Protein AF-A0A382AAU7-F1 (afdb_monomer)

pLDDT: mean 78.69, std 18.22, range [36.53, 96.31]

Solvent-accessible surface area (backbone atoms only — not comparable to full-atom values): 14700 Å² total; per-residue (Å²): 133,88,85,88,87,90,82,90,83,90,81,87,83,82,83,81,80,85,79,88,77,84,76,84,75,81,83,69,84,81,78,74,58,65,93,73,62,47,60,53,87,59,44,44,58,51,46,54,73,59,41,35,82,46,20,10,93,91,33,44,55,94,80,37,48,63,56,78,41,58,79,71,61,58,59,82,85,43,39,71,60,51,51,50,51,37,50,34,49,73,72,56,60,48,57,50,91,94,46,71,68,74,52,71,68,55,48,50,46,53,38,54,46,51,48,56,62,57,62,55,75,38,94,84,40,87,91,43,83,82,76,88,70,78,83,62,87,49,73,73,34,51,68,55,42,27,51,49,48,29,73,74,57,68,48,96,63,63,66,41,72,82,45,76,83,70,44,70,43,100,90,36,54,79,44,36,93,55,41,74,88,49,73,70,48,52,55,47,51,54,54,36,50,54,54,48,49,63,68,57,58,77,83,83,68,76,64,86,74,62,87,77,67,80,73,68,74,74,80,73,68,93,73,80,136

InterPro domains:
  IPR011429 Cytochrome C, Planctomycete-type [PF07635] (51-97)
  IPR013036 Domain of unknown function DUF1587 [PF07626] (138-201)

Organism: NCBI:txid408172

Mean predicted aligned error: 16.96 Å

Radius of gyration: 41.51 Å; Cα contacts (8 Å, |Δi|>4): 158; chains: 1; bounding box: 76×65×155 Å

Secondary structure (DSSP, 8-state):
---------------------------------GGG--IIIIIHHHHHHHTTTTEETTEEGGG--GGGGTTS--TTTSHHHHHHHHHHHHTT-SS-TTSPPPPHHHHHHHHHHHHHHHTT--TT-TTSPP---PPPP-PPPHHHHHHHHHHHH---S-GGGGSPPPP-BTTBS--TTT----HHHHHHHHHHHHHHHHHH----PPPSSPSS---------S---

Foldseek 3Di:
DDDDDDDDDDDDDDDDDDDDDDDPDDPDPDLDPLVPDDQQPQPVVVCVVFPCVAQDPVHNPVVHHPCVCPSPRDCPVCVVVLVVVLVCLVVVVPPPPPGDDDDPSSSVSSNSNSVVVSVCPDPPRPVDPDDPDDQADADDAQVRVQVVLCVPQVDPDRLSPPAPHADDDPNDRGHRVRGDDDPVNVVSVVVSVVVSCVVSDDPPDADPPHPDPPPPPPPDPPDDD

Sequence (225 aa):
MFSKLHKITFLALVGVFGQALGAAEETKPTVVPTSQAEFNPDIFPIIKDICFGCHGNKRAKAELNLELFSANPDFFKDGRTWEHVSEMLRHREMPPENKKQPTEDQRIMLIEFIEKELAKFDCSNPAVPVNPGRVTLRRLNRSEYNNTIRDLFGVDYQPAADFPNDEVGYGFNNIGDVLSMSPILMEKYLRAAEEITAQAIRTDIPAYPPEDVIRTKKWGTRSDD

Structure (mmCIF, N/CA/C/O backbone):
data_AF-A0A382AAU7-F1
#
_entry.id   AF-A0A382AAU7-F1
#
loop_
_atom_site.group_PDB
_atom_site.id
_atom_site.type_symbol
_atom_site.label_atom_id
_atom_site.label_alt_id
_atom_site.label_comp_id
_atom_site.label_asym_id
_atom_site.label_entity_id
_atom_site.label_seq_id
_atom_site.pdbx_PDB_ins_code
_atom_site.Cartn_x
_atom_site.Cartn_y
_atom_site.Cartn_z
_atom_site.occupancy
_atom_site.B_iso_or_equiv
_atom_site.auth_seq_id
_atom_site.auth_comp_id
_atom_site.auth_asym_id
_atom_site.auth_atom_id
_atom_site.pdbx_PDB_model_num
ATOM 1 N N . MET A 1 1 ? 2.552 -48.124 107.689 1.00 38.25 1 MET A N 1
ATOM 2 C CA . MET A 1 1 ? 3.951 -48.201 107.215 1.00 38.25 1 MET A CA 1
ATOM 3 C C . MET A 1 1 ? 4.029 -47.410 105.909 1.00 38.25 1 MET A C 1
ATOM 5 O O . MET A 1 1 ? 3.285 -47.763 105.014 1.00 38.25 1 MET A O 1
ATOM 9 N N . PHE A 1 2 ? 4.844 -46.341 105.870 1.00 38.06 2 PHE A N 1
ATOM 10 C CA . PHE A 1 2 ? 5.262 -45.494 104.719 1.00 38.06 2 PHE A CA 1
ATOM 11 C C . PHE A 1 2 ? 4.159 -44.817 103.857 1.00 38.06 2 PHE A C 1
ATOM 13 O O . PHE A 1 2 ? 3.347 -45.495 103.257 1.00 38.06 2 PHE A O 1
ATOM 20 N N . SER A 1 3 ? 3.950 -43.489 103.853 1.00 38.38 3 SER A N 1
ATOM 21 C CA . SER A 1 3 ? 4.793 -42.320 103.486 1.00 38.38 3 SER A CA 1
ATOM 22 C C . SER A 1 3 ? 4.663 -41.883 102.009 1.00 38.38 3 SER A C 1
ATOM 24 O O . SER A 1 3 ? 4.876 -42.694 101.118 1.00 38.38 3 SER A O 1
ATOM 26 N N . LYS A 1 4 ? 4.450 -40.559 101.828 1.00 42.25 4 LYS A N 1
ATOM 27 C CA . LYS A 1 4 ? 4.665 -39.679 100.643 1.00 42.25 4 LYS A CA 1
ATOM 28 C C . LYS A 1 4 ? 3.627 -39.744 99.505 1.00 42.25 4 LYS A C 1
ATOM 30 O O . LYS A 1 4 ? 3.281 -40.819 99.058 1.00 42.25 4 LYS A O 1
ATOM 35 N N . LEU A 1 5 ? 2.969 -38.657 99.068 1.00 45.94 5 LEU A N 1
ATOM 36 C CA . LEU A 1 5 ? 3.321 -37.282 98.617 1.00 45.94 5 LEU A CA 1
ATOM 37 C C . LEU A 1 5 ? 3.247 -37.165 97.069 1.00 45.94 5 LEU A C 1
ATOM 39 O O . LEU A 1 5 ? 4.052 -37.775 96.378 1.00 45.94 5 LEU A O 1
ATOM 43 N N . HIS A 1 6 ? 2.418 -36.211 96.610 1.00 42.88 6 HIS A N 1
ATOM 44 C CA . HIS A 1 6 ? 2.716 -35.143 95.626 1.00 42.88 6 HIS A CA 1
ATOM 45 C C . HIS A 1 6 ? 2.232 -35.176 94.148 1.00 42.88 6 HIS A C 1
ATOM 47 O O . HIS A 1 6 ? 2.452 -36.131 93.415 1.00 42.88 6 HIS A O 1
ATOM 53 N N . LYS A 1 7 ? 1.773 -33.964 93.744 1.00 45.06 7 LYS A N 1
ATOM 54 C CA . LYS A 1 7 ? 1.546 -33.323 92.413 1.00 45.06 7 LYS A CA 1
ATOM 55 C C . LYS A 1 7 ? 0.185 -33.596 91.750 1.00 45.06 7 LYS A C 1
ATOM 57 O O . LYS A 1 7 ? -0.095 -34.715 91.364 1.00 45.06 7 LYS A O 1
ATOM 62 N N . ILE A 1 8 ? -0.776 -32.660 91.749 1.00 47.56 8 ILE A N 1
ATOM 63 C CA . ILE A 1 8 ? -0.887 -31.357 91.036 1.00 47.56 8 ILE A CA 1
ATOM 64 C C . ILE A 1 8 ? -0.793 -31.508 89.513 1.00 47.56 8 ILE A C 1
ATOM 66 O O . ILE A 1 8 ? 0.299 -31.662 88.971 1.00 47.56 8 ILE A O 1
ATOM 70 N N . THR A 1 9 ? -1.924 -31.325 88.826 1.00 39.69 9 THR A N 1
ATOM 71 C CA . THR A 1 9 ? -1.977 -30.642 87.521 1.00 39.69 9 THR A CA 1
ATOM 72 C C . THR A 1 9 ? -3.393 -30.112 87.274 1.00 39.69 9 THR A C 1
ATOM 74 O O . THR A 1 9 ? -4.356 -30.863 87.175 1.00 39.69 9 THR A O 1
ATOM 77 N N . PHE A 1 10 ? -3.500 -28.784 87.250 1.00 41.78 10 PHE A N 1
ATOM 78 C CA . PHE A 1 10 ? -4.660 -27.999 86.833 1.00 41.78 10 PHE A CA 1
ATOM 79 C C . PHE A 1 10 ? -4.733 -28.029 85.298 1.00 41.78 10 PHE A C 1
ATOM 81 O O . PHE A 1 10 ? -3.725 -27.746 84.653 1.00 41.78 10 PHE A O 1
ATOM 88 N N . LEU A 1 11 ? -5.901 -28.293 84.709 1.00 40.00 11 LEU A N 1
ATOM 89 C CA . LEU A 1 11 ? -6.165 -27.950 83.309 1.00 40.00 11 LEU A CA 1
ATOM 90 C C . LEU A 1 11 ? -7.525 -27.249 83.228 1.00 40.00 11 LEU A C 1
ATOM 92 O O . LEU A 1 11 ? -8.577 -27.876 83.332 1.00 40.00 11 LEU A O 1
ATOM 96 N N . ALA A 1 12 ? -7.482 -25.921 83.125 1.00 40.09 12 ALA A N 1
ATOM 97 C CA . ALA A 1 12 ? -8.645 -25.070 82.933 1.00 40.09 12 ALA A CA 1
ATOM 98 C C . ALA A 1 12 ? -9.097 -25.145 81.467 1.00 40.09 12 ALA A C 1
ATOM 100 O O . ALA A 1 12 ? -8.326 -24.849 80.556 1.00 40.09 12 ALA A O 1
ATOM 101 N N . LEU A 1 13 ? -10.349 -25.548 81.253 1.00 38.78 13 LEU A N 1
ATOM 102 C CA . LEU A 1 13 ? -10.993 -25.639 79.947 1.00 38.78 13 LEU A CA 1
ATOM 103 C C . LEU A 1 13 ? -11.720 -24.310 79.684 1.00 38.78 13 LEU A C 1
ATOM 105 O O . LEU A 1 13 ? -12.790 -24.059 80.235 1.00 38.78 13 LEU A O 1
ATOM 109 N N . VAL A 1 14 ? -11.104 -23.424 78.898 1.00 46.72 14 VAL A N 1
ATOM 110 C CA . VAL A 1 14 ? -11.720 -22.166 78.445 1.00 46.72 14 VAL A CA 1
ATOM 111 C C . VAL A 1 14 ? -12.576 -22.468 77.218 1.00 46.72 14 VAL A C 1
ATOM 113 O O . VAL A 1 14 ? -12.058 -22.779 76.148 1.00 46.72 14 VAL A O 1
ATOM 116 N N . GLY A 1 15 ? -13.897 -22.395 77.384 1.00 36.53 15 GLY A N 1
ATOM 117 C CA . GLY A 1 15 ? -14.860 -22.448 76.287 1.00 36.53 15 GLY A CA 1
ATOM 118 C C . GLY A 1 15 ? -14.860 -21.136 75.504 1.00 36.53 15 GLY A C 1
ATOM 119 O O . GLY A 1 15 ? -15.215 -20.089 76.043 1.00 36.53 15 GLY A O 1
ATOM 120 N N . VAL A 1 16 ? -14.468 -21.195 74.231 1.00 45.62 16 VAL A N 1
ATOM 121 C CA . VAL A 1 16 ? -14.577 -20.077 73.286 1.00 45.62 16 VAL A CA 1
ATOM 122 C C . VAL A 1 16 ? -15.983 -20.091 72.689 1.00 45.62 16 VAL A C 1
ATOM 124 O O . VAL A 1 16 ? -16.365 -21.010 71.968 1.00 45.62 16 VAL A O 1
ATOM 127 N N . PHE A 1 17 ? -16.760 -19.070 73.040 1.00 47.16 17 PHE A N 1
ATOM 128 C CA . PHE A 1 17 ? -18.094 -18.796 72.518 1.00 47.16 17 PHE A CA 1
ATOM 129 C C . PHE A 1 17 ? -17.963 -18.275 71.078 1.00 47.16 17 PHE A C 1
ATOM 131 O O . PHE A 1 17 ? -17.357 -17.230 70.844 1.00 47.16 17 PHE A O 1
ATOM 138 N N . GLY A 1 18 ? -18.500 -19.020 70.111 1.00 42.72 18 GLY A N 1
ATOM 139 C CA . GLY A 1 18 ? -18.535 -18.612 68.711 1.00 42.72 18 GLY A CA 1
ATOM 140 C C . GLY A 1 18 ? -19.481 -17.431 68.496 1.00 42.72 18 GLY A C 1
ATOM 141 O O . GLY A 1 18 ? -20.655 -17.499 68.854 1.00 42.72 18 GLY A O 1
ATOM 142 N N . GLN A 1 19 ? -18.978 -16.365 67.873 1.00 45.75 19 GLN A N 1
ATOM 143 C CA . GLN A 1 19 ? -19.801 -15.354 67.219 1.00 45.75 19 GLN A CA 1
ATOM 144 C C . GLN A 1 19 ? -19.666 -15.531 65.709 1.00 45.75 19 GLN A C 1
ATOM 146 O O . GLN A 1 19 ? -18.610 -15.296 65.127 1.00 45.75 19 GLN A O 1
ATOM 151 N N . ALA A 1 20 ? -20.755 -15.972 65.088 1.00 47.97 20 ALA A N 1
ATOM 152 C CA . ALA A 1 20 ? -20.952 -15.867 63.657 1.00 47.97 20 ALA A CA 1
ATOM 153 C C . ALA A 1 20 ? -21.358 -14.420 63.337 1.00 47.97 20 ALA A C 1
ATOM 155 O O . ALA A 1 20 ? -22.496 -14.028 63.587 1.00 47.97 20 ALA A O 1
ATOM 156 N N . LEU A 1 21 ? -20.434 -13.636 62.783 1.00 46.53 21 LEU A N 1
ATOM 157 C CA . LEU A 1 21 ? -20.770 -12.467 61.973 1.00 46.53 21 LEU A CA 1
ATOM 158 C C . LEU A 1 21 ? -20.462 -12.823 60.520 1.00 46.53 21 LEU A C 1
ATOM 160 O O . LEU A 1 21 ? -19.318 -12.776 60.077 1.00 46.53 21 LEU A O 1
ATOM 164 N N . GLY A 1 22 ? -21.501 -13.220 59.789 1.00 41.53 22 GLY A N 1
ATOM 165 C CA . GLY A 1 22 ? -21.470 -13.225 58.335 1.00 41.53 22 GLY A CA 1
ATOM 166 C C . GLY A 1 22 ? -21.551 -11.786 57.842 1.00 41.53 22 GLY A C 1
ATOM 167 O O . GLY A 1 22 ? -22.637 -11.215 57.796 1.00 41.53 22 GLY A O 1
ATOM 168 N N . ALA A 1 23 ? -20.409 -11.204 57.488 1.00 39.69 23 ALA A N 1
ATOM 169 C CA . ALA A 1 23 ? -20.369 -10.084 56.564 1.00 39.69 23 ALA A CA 1
ATOM 170 C C . ALA A 1 23 ? -20.418 -10.676 55.150 1.00 39.69 23 ALA A C 1
ATOM 172 O O . ALA A 1 23 ? -19.447 -11.263 54.674 1.00 39.69 23 ALA A O 1
ATOM 173 N N . ALA A 1 24 ? -21.581 -10.591 54.507 1.00 43.53 24 ALA A N 1
ATOM 174 C CA . ALA A 1 24 ? -21.667 -10.734 53.064 1.00 43.53 24 ALA A CA 1
ATOM 175 C C . ALA A 1 24 ? -21.019 -9.484 52.459 1.00 43.53 24 ALA A C 1
ATOM 177 O O . ALA A 1 24 ? -21.625 -8.416 52.427 1.00 43.53 24 ALA A O 1
ATOM 178 N N . GLU A 1 25 ? -19.755 -9.603 52.066 1.00 40.75 25 GLU A N 1
ATOM 179 C CA . GLU A 1 25 ? -19.061 -8.561 51.325 1.00 40.75 25 GLU A CA 1
ATOM 180 C C . GLU A 1 25 ? -19.499 -8.654 49.861 1.00 40.75 25 GLU A C 1
ATOM 182 O O . GLU A 1 25 ? -19.197 -9.621 49.159 1.00 40.75 25 GLU A O 1
ATOM 187 N N . GLU A 1 26 ? -20.292 -7.675 49.421 1.00 41.94 26 GLU A N 1
ATOM 188 C CA . GLU A 1 26 ? -20.605 -7.469 48.010 1.00 41.94 26 GLU A CA 1
ATOM 189 C C . GLU A 1 26 ? -19.295 -7.252 47.243 1.00 41.94 26 GLU A C 1
ATOM 191 O O . GLU A 1 26 ? -18.641 -6.215 47.359 1.00 41.94 26 GLU A O 1
ATOM 196 N N . THR A 1 27 ? -18.900 -8.234 46.433 1.00 40.00 27 THR A N 1
ATOM 197 C CA . THR A 1 27 ? -17.769 -8.104 45.514 1.00 40.00 27 THR A CA 1
ATOM 198 C C . THR A 1 27 ? -18.120 -7.107 44.413 1.00 40.00 27 THR A C 1
ATOM 200 O O . THR A 1 27 ? -18.713 -7.461 43.392 1.00 40.00 27 THR A O 1
ATOM 203 N N . LYS A 1 28 ? -17.754 -5.842 44.624 1.00 37.97 28 LYS A N 1
ATOM 204 C CA . LYS A 1 28 ? -17.714 -4.817 43.580 1.00 37.97 28 LYS A CA 1
ATOM 205 C C . LYS A 1 28 ? -16.663 -5.230 42.533 1.00 37.97 28 LYS A C 1
ATOM 207 O O . LYS A 1 28 ? -15.567 -5.624 42.933 1.00 37.97 28 LYS A O 1
ATOM 212 N N . PRO A 1 29 ? -16.956 -5.173 41.221 1.00 42.81 29 PRO A N 1
ATOM 213 C CA . PRO A 1 29 ? -15.992 -5.579 40.207 1.00 42.81 29 PRO A CA 1
ATOM 214 C C . PRO A 1 29 ? -14.768 -4.664 40.263 1.00 42.81 29 PRO A C 1
ATOM 216 O O . PRO A 1 29 ? -14.881 -3.442 40.165 1.00 42.81 29 PRO A O 1
ATOM 219 N N . THR A 1 30 ? -13.601 -5.269 40.464 1.00 46.91 30 THR A N 1
ATOM 220 C CA . THR A 1 30 ? -12.306 -4.593 40.478 1.00 46.91 30 THR A CA 1
ATOM 221 C C . THR A 1 30 ? -12.028 -4.060 39.077 1.00 46.91 30 THR A C 1
ATOM 223 O O . THR A 1 30 ? -11.759 -4.828 38.157 1.00 46.91 30 THR A O 1
ATOM 226 N N . VAL A 1 31 ? -12.127 -2.744 38.896 1.00 56.03 31 VAL A N 1
ATOM 227 C CA . VAL A 1 31 ? -11.732 -2.087 37.646 1.00 56.03 31 VAL A CA 1
ATOM 228 C C . VAL A 1 31 ? -10.208 -2.133 37.581 1.00 56.03 31 VAL A C 1
ATOM 230 O O . VAL A 1 31 ? -9.531 -1.441 38.342 1.00 56.03 31 VAL A O 1
ATOM 233 N N . VAL A 1 32 ? -9.661 -2.994 36.721 1.00 59.22 32 VAL A N 1
ATOM 234 C CA . VAL A 1 32 ? -8.226 -3.004 36.422 1.00 59.22 32 VAL A CA 1
ATOM 235 C C . VAL A 1 32 ? -7.887 -1.651 35.788 1.00 59.22 32 VAL A C 1
ATOM 237 O O . VAL A 1 32 ? -8.557 -1.252 34.833 1.00 59.22 32 VAL A O 1
ATOM 240 N N . PRO A 1 33 ? -6.895 -0.904 36.304 1.00 60.81 33 PRO A N 1
ATOM 241 C CA . PRO A 1 33 ? -6.489 0.348 35.684 1.00 60.81 33 PRO A CA 1
ATOM 242 C C . PRO A 1 33 ? -5.990 0.081 34.259 1.00 60.81 33 PRO A C 1
ATOM 244 O O . PRO A 1 33 ? -5.138 -0.783 34.048 1.00 60.81 33 PRO A O 1
ATOM 247 N N . THR A 1 34 ? -6.478 0.855 33.286 1.00 59.44 34 THR A N 1
ATOM 248 C CA . THR A 1 34 ? -6.236 0.652 31.846 1.00 59.44 34 THR A CA 1
ATOM 249 C C . THR A 1 34 ? -4.751 0.561 31.467 1.00 59.44 34 THR A C 1
ATOM 251 O O . THR A 1 34 ? -4.374 -0.078 30.485 1.00 59.44 34 THR A O 1
ATOM 254 N N . SER A 1 35 ? -3.858 1.149 32.270 1.00 60.00 35 SER A N 1
ATOM 255 C CA . SER A 1 35 ? -2.410 1.079 32.054 1.00 60.00 35 SER A CA 1
ATOM 256 C C . SER A 1 35 ? -1.835 -0.341 32.153 1.00 60.00 35 SER A C 1
ATOM 258 O O . SER A 1 35 ? -0.788 -0.586 31.550 1.00 60.00 35 SER A O 1
ATOM 260 N N . GLN A 1 36 ? -2.516 -1.264 32.841 1.00 66.12 36 GLN A N 1
ATOM 261 C CA . GLN A 1 36 ? -2.114 -2.663 33.043 1.00 66.12 36 GLN A CA 1
ATOM 262 C C . GLN A 1 36 ? -3.027 -3.672 32.334 1.00 66.12 36 GLN A C 1
ATOM 264 O O . GLN A 1 36 ? -2.794 -4.868 32.461 1.00 66.12 36 GLN A O 1
ATOM 269 N N . ALA A 1 37 ? -4.052 -3.212 31.609 1.00 75.56 37 ALA A N 1
ATOM 270 C CA . ALA A 1 37 ? -4.964 -4.115 30.921 1.00 75.56 37 ALA A CA 1
ATOM 271 C C . ALA A 1 37 ? -4.219 -4.919 29.844 1.00 75.56 37 ALA A C 1
ATOM 273 O O . ALA A 1 37 ? -3.462 -4.355 29.046 1.00 75.56 37 ALA A O 1
ATOM 274 N N . GLU A 1 38 ? -4.446 -6.228 29.821 1.00 81.81 38 GLU A N 1
ATOM 275 C CA . GLU A 1 38 ? -3.947 -7.144 28.800 1.00 81.81 38 GLU A CA 1
ATOM 276 C C . GLU A 1 38 ? -5.078 -7.533 27.841 1.00 81.81 38 GLU A C 1
ATOM 278 O O . GLU A 1 38 ? -6.242 -7.664 28.231 1.00 81.81 38 GLU A O 1
ATOM 283 N N . PHE A 1 39 ? -4.747 -7.776 26.566 1.00 82.94 39 PHE A N 1
ATOM 284 C CA . PHE A 1 39 ? -5.782 -8.050 25.568 1.00 82.94 39 PHE A CA 1
ATOM 285 C C . PHE A 1 39 ? -6.634 -9.277 25.928 1.00 82.94 39 PHE A C 1
ATOM 287 O O . PHE A 1 39 ? -7.850 -9.242 25.804 1.00 82.94 39 PHE A O 1
ATOM 294 N N . ASN A 1 40 ? -6.027 -10.374 26.376 1.00 83.69 40 ASN A N 1
ATOM 295 C CA . ASN A 1 40 ? -6.753 -11.630 26.553 1.00 83.69 40 ASN A CA 1
ATOM 296 C C . ASN A 1 40 ? -7.580 -11.721 27.855 1.00 83.69 40 ASN A C 1
ATOM 298 O O . ASN A 1 40 ? -8.753 -12.079 27.766 1.00 83.69 40 ASN A O 1
ATOM 302 N N . PRO A 1 41 ? -7.050 -11.426 29.058 1.00 86.06 41 PRO A N 1
ATOM 303 C CA . PRO A 1 41 ? -7.857 -11.529 30.273 1.00 86.06 41 PRO A CA 1
ATOM 304 C C . PRO A 1 41 ? -8.890 -10.401 30.402 1.00 86.06 41 PRO A C 1
ATOM 306 O O . PRO A 1 41 ? -9.976 -10.656 30.920 1.00 86.06 41 PRO A O 1
ATOM 309 N N . ASP A 1 42 ? -8.597 -9.197 29.896 1.00 86.88 42 ASP A N 1
ATOM 310 C CA . ASP A 1 42 ? -9.424 -8.017 30.176 1.00 86.88 42 ASP A CA 1
ATOM 311 C C . ASP A 1 42 ? -10.293 -7.605 28.978 1.00 86.88 42 ASP A C 1
ATOM 313 O O . ASP A 1 42 ? -11.495 -7.374 29.118 1.00 86.88 42 ASP A O 1
ATOM 317 N N . ILE A 1 43 ? -9.716 -7.552 27.774 1.00 90.12 43 ILE A N 1
ATOM 318 C CA . ILE A 1 43 ? -10.367 -6.957 26.593 1.00 90.12 43 ILE A CA 1
ATOM 319 C C . ILE A 1 43 ? -11.164 -7.982 25.777 1.00 90.12 43 ILE A C 1
ATOM 321 O O . ILE A 1 43 ? -12.319 -7.751 25.404 1.00 90.12 43 ILE A O 1
ATOM 325 N N . PHE A 1 44 ? -10.574 -9.143 25.508 1.00 90.44 44 PHE A N 1
ATOM 326 C CA . PHE A 1 44 ? -11.144 -10.191 24.667 1.00 90.44 44 PHE A CA 1
ATOM 327 C C . PHE A 1 44 ? -12.509 -10.704 25.161 1.00 90.44 44 PHE A C 1
ATOM 329 O O . PHE A 1 44 ? -13.398 -10.877 24.321 1.00 90.44 44 PHE A O 1
ATOM 336 N N . PRO A 1 45 ? -12.761 -10.903 26.474 1.00 91.25 45 PRO A N 1
ATOM 337 C CA . PRO A 1 45 ? -14.070 -11.338 26.956 1.00 91.25 45 PRO A CA 1
ATOM 338 C C . PRO A 1 45 ? -15.169 -10.315 26.654 1.00 91.25 45 PRO A C 1
ATOM 340 O O . PRO A 1 45 ? -16.279 -10.704 26.290 1.00 91.25 45 PRO A O 1
ATOM 343 N N . ILE A 1 46 ? -14.846 -9.019 26.738 1.00 92.19 46 ILE A N 1
ATOM 344 C CA . ILE A 1 46 ? -15.771 -7.922 26.434 1.00 92.19 46 ILE A CA 1
ATOM 345 C C . ILE A 1 46 ? -16.095 -7.920 24.934 1.00 92.19 46 ILE A C 1
ATOM 347 O O . ILE A 1 46 ? -17.267 -7.924 24.554 1.00 92.19 46 ILE A O 1
ATOM 351 N N . ILE A 1 47 ? -15.076 -7.993 24.070 1.00 92.1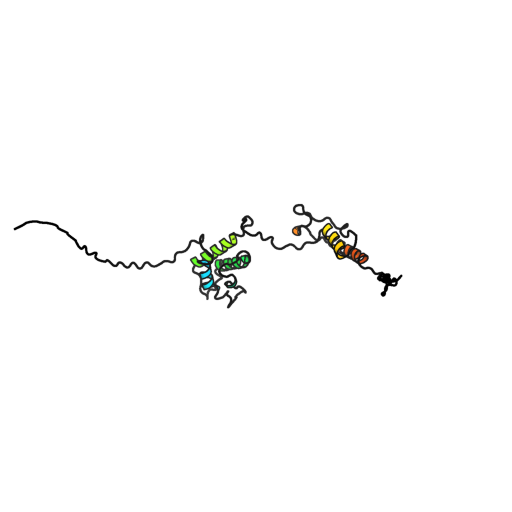9 47 ILE A N 1
ATOM 352 C CA . ILE A 1 47 ? -15.263 -8.050 22.609 1.00 92.19 47 ILE A CA 1
ATOM 353 C C . ILE A 1 47 ? -16.085 -9.284 22.210 1.00 92.19 47 ILE A C 1
ATOM 355 O O . ILE A 1 47 ? -16.984 -9.197 21.369 1.00 92.19 47 ILE A O 1
ATOM 359 N N . LYS A 1 48 ? -15.821 -10.435 22.831 1.00 91.88 48 LYS A N 1
ATOM 360 C CA . LYS A 1 48 ? -16.543 -11.679 22.560 1.00 91.88 48 LYS A CA 1
ATOM 361 C C . LYS A 1 48 ? -18.024 -11.588 22.927 1.00 91.88 48 LYS A C 1
ATOM 363 O O . LYS A 1 48 ? -18.868 -12.068 22.173 1.00 91.88 48 LYS A O 1
ATOM 368 N N . ASP A 1 49 ? -18.340 -11.001 24.075 1.00 91.81 49 ASP A N 1
ATOM 369 C CA . ASP A 1 49 ? -19.714 -10.876 24.568 1.00 91.81 49 ASP A CA 1
ATOM 370 C C . ASP A 1 49 ? -20.525 -9.827 23.786 1.00 91.81 49 ASP A C 1
ATOM 372 O O . ASP A 1 49 ? -21.705 -10.035 23.496 1.00 91.81 49 ASP A O 1
ATOM 376 N N . ILE A 1 50 ? -19.887 -8.722 23.396 1.00 93.50 50 ILE A N 1
ATOM 377 C CA . ILE A 1 50 ? -20.574 -7.558 22.824 1.00 93.50 50 ILE A CA 1
ATOM 378 C C . ILE A 1 50 ? -20.523 -7.551 21.291 1.00 93.50 50 ILE A C 1
ATOM 380 O O . ILE A 1 50 ? -21.533 -7.286 20.633 1.00 93.50 50 ILE A O 1
ATOM 384 N N . CYS A 1 51 ? -19.373 -7.871 20.696 1.00 92.50 51 CYS A N 1
ATOM 385 C CA . CYS A 1 51 ? -19.118 -7.629 19.275 1.00 92.50 51 CYS A CA 1
ATOM 386 C C . CYS A 1 51 ? -19.363 -8.869 18.395 1.00 92.50 51 CYS A C 1
ATOM 388 O O . CYS A 1 51 ? -19.943 -8.752 17.309 1.00 92.50 51 CYS A O 1
ATOM 390 N N . PHE A 1 52 ? -18.990 -10.074 18.848 1.00 92.12 52 PHE A N 1
ATOM 391 C CA . PHE A 1 52 ? -19.010 -11.288 18.002 1.00 92.12 52 PHE A CA 1
ATOM 392 C C . PHE A 1 52 ? -20.410 -11.710 17.542 1.00 92.12 52 PHE A C 1
ATOM 394 O O . PHE A 1 52 ? -20.555 -12.392 16.527 1.00 92.12 52 PHE A O 1
ATOM 401 N N . GLY A 1 53 ? -21.469 -11.272 18.230 1.00 90.31 53 GLY A N 1
ATOM 402 C CA . GLY A 1 53 ? -22.845 -11.535 17.800 1.00 90.31 53 GLY A CA 1
ATOM 403 C C . GLY A 1 53 ? -23.194 -10.942 16.424 1.00 90.31 53 GLY A C 1
ATOM 404 O O . GLY A 1 53 ? -24.099 -11.447 15.749 1.00 90.31 53 GLY A O 1
ATOM 405 N N . CYS A 1 54 ? -22.493 -9.880 16.004 1.00 92.56 54 CYS A N 1
ATOM 406 C CA . CYS A 1 54 ? -22.684 -9.206 14.713 1.00 92.56 54 CYS A CA 1
ATOM 407 C C . CYS A 1 54 ? -21.421 -9.136 13.839 1.00 92.56 54 CYS A C 1
ATOM 409 O O . CYS A 1 54 ? -21.573 -8.974 12.627 1.00 92.56 54 CYS A O 1
ATOM 411 N N . HIS A 1 55 ? -20.233 -9.244 14.440 1.00 93.38 55 HIS A N 1
ATOM 412 C CA . HIS A 1 55 ? -18.921 -9.159 13.792 1.00 93.38 55 HIS A CA 1
ATOM 413 C C . HIS A 1 55 ? -18.067 -10.393 14.125 1.00 93.38 55 HIS A C 1
ATOM 415 O O . HIS A 1 55 ? -16.983 -10.277 14.692 1.00 93.38 55 HIS A O 1
ATOM 421 N N . GLY A 1 56 ? -18.585 -11.584 13.837 1.00 90.50 56 GLY A N 1
ATOM 422 C CA . GLY A 1 56 ? -17.926 -12.870 14.073 1.00 90.50 56 GLY A CA 1
ATOM 423 C C . GLY A 1 56 ? -18.052 -13.815 12.876 1.00 90.50 56 GLY A C 1
ATOM 424 O O . GLY A 1 56 ? -18.650 -13.482 11.852 1.00 90.50 56 GLY A O 1
ATOM 425 N N . ASN A 1 57 ? -17.568 -15.048 13.012 1.00 89.69 57 ASN A N 1
ATOM 426 C CA . ASN A 1 57 ? -17.536 -16.024 11.913 1.00 89.69 57 ASN A CA 1
ATOM 427 C C . ASN A 1 57 ? -18.927 -16.368 11.358 1.00 89.69 57 ASN A C 1
ATOM 429 O O . ASN A 1 57 ? -19.087 -16.652 10.174 1.00 89.69 57 ASN A O 1
ATOM 433 N N . LYS A 1 58 ? -19.959 -16.331 12.210 1.00 88.25 58 LYS A N 1
ATOM 434 C CA . LYS A 1 58 ? -21.346 -16.615 11.803 1.00 88.25 58 LYS A CA 1
ATOM 435 C C . LYS A 1 58 ? -22.021 -15.438 11.097 1.00 88.25 58 LYS A C 1
ATOM 437 O O . LYS A 1 58 ? -22.988 -15.649 10.368 1.00 88.25 58 LYS A O 1
ATOM 442 N N . ARG A 1 59 ? -21.586 -14.205 11.373 1.00 87.81 59 ARG A N 1
ATOM 443 C CA . ARG A 1 59 ? -22.158 -12.958 10.846 1.00 87.81 59 ARG A CA 1
ATOM 444 C C . ARG A 1 59 ? -21.072 -11.891 10.827 1.00 87.81 59 ARG A C 1
ATOM 446 O O . ARG A 1 59 ? -20.623 -11.496 11.894 1.00 87.81 59 ARG A O 1
ATOM 453 N N . ALA A 1 60 ? -20.732 -11.393 9.643 1.00 90.94 60 ALA A N 1
ATOM 454 C CA . ALA A 1 60 ? -19.756 -10.324 9.450 1.00 90.94 60 ALA A CA 1
ATOM 455 C C . ALA A 1 60 ? -20.457 -9.076 8.895 1.00 90.94 60 ALA A C 1
ATOM 457 O O . ALA A 1 60 ? -20.422 -8.799 7.695 1.00 90.94 60 ALA A O 1
ATOM 458 N N . LYS A 1 61 ? -21.192 -8.356 9.752 1.00 88.94 61 LYS A N 1
ATOM 459 C CA . LYS A 1 61 ? -21.812 -7.089 9.335 1.00 88.94 61 LYS A CA 1
ATOM 460 C C . LYS A 1 61 ? -20.731 -6.073 8.971 1.00 88.94 61 LYS A C 1
ATOM 462 O O . LYS A 1 61 ? -19.687 -6.041 9.617 1.00 88.94 61 LYS A O 1
ATOM 467 N N . ALA A 1 62 ? -21.012 -5.250 7.959 1.00 89.12 62 ALA A N 1
ATOM 468 C CA . ALA A 1 62 ? -20.053 -4.297 7.392 1.00 89.12 62 ALA A CA 1
ATOM 469 C C . ALA A 1 62 ? -18.718 -4.957 6.989 1.00 89.12 62 ALA A C 1
ATOM 471 O O . ALA A 1 62 ? -17.668 -4.339 7.101 1.00 89.12 62 ALA A O 1
ATOM 472 N N . GLU A 1 63 ? -18.767 -6.237 6.592 1.00 89.81 63 GLU A N 1
ATOM 473 C CA . GLU A 1 63 ? -17.596 -7.034 6.194 1.00 89.81 63 GLU A CA 1
ATOM 474 C C . GLU A 1 63 ? -16.520 -7.167 7.291 1.00 89.81 63 GLU A C 1
ATOM 476 O O . GLU A 1 63 ? -15.406 -7.613 7.035 1.00 89.81 63 GLU A O 1
ATOM 481 N N . LEU A 1 64 ? -16.870 -6.853 8.544 1.00 91.69 64 LEU A N 1
ATOM 482 C CA . LEU A 1 64 ? -15.975 -6.926 9.693 1.00 91.69 64 LEU A CA 1
ATOM 483 C C . LEU A 1 64 ? -16.196 -8.225 10.474 1.00 91.69 64 LEU A C 1
ATOM 485 O O . LEU A 1 64 ? -17.305 -8.505 10.941 1.00 91.69 64 LEU A O 1
ATOM 489 N N . ASN A 1 65 ? -15.117 -8.983 10.671 1.00 91.56 65 ASN A N 1
ATOM 490 C CA . ASN A 1 65 ? -15.089 -10.182 11.503 1.00 91.56 65 ASN A CA 1
ATOM 491 C C . ASN A 1 65 ? -13.960 -10.088 12.538 1.00 91.56 65 ASN A C 1
ATOM 493 O O . ASN A 1 65 ? -12.798 -10.340 12.231 1.00 91.56 65 ASN A O 1
ATOM 497 N N . LEU A 1 66 ? -14.325 -9.749 13.776 1.00 90.50 66 LEU A N 1
ATOM 498 C CA . LEU A 1 66 ? -13.387 -9.582 14.885 1.00 90.50 66 LEU A CA 1
ATOM 499 C C . LEU A 1 66 ? -12.910 -10.920 15.469 1.00 90.50 66 LEU A C 1
ATOM 501 O O . LEU A 1 66 ? -11.913 -10.963 16.182 1.00 90.50 66 LEU A O 1
ATOM 505 N N . GLU A 1 67 ? -13.601 -12.020 15.161 1.00 88.88 67 GLU A N 1
ATOM 506 C CA . GLU A 1 67 ? -13.247 -13.361 15.635 1.00 88.88 67 GLU A CA 1
ATOM 507 C C . GLU A 1 67 ? -11.997 -13.907 14.922 1.00 88.88 67 GLU A C 1
ATOM 509 O O . GLU A 1 67 ? -11.271 -14.723 15.490 1.00 88.88 67 GLU A O 1
ATOM 514 N N . LEU A 1 68 ? -11.697 -13.416 13.710 1.00 84.81 68 LEU A N 1
ATOM 515 C CA . LEU A 1 68 ? -10.485 -13.779 12.962 1.00 84.81 68 LEU A CA 1
ATOM 516 C C . LEU A 1 68 ? -9.204 -13.252 13.609 1.00 84.81 68 LEU A C 1
ATOM 518 O O . LEU A 1 68 ? -8.154 -13.871 13.454 1.00 84.81 68 LEU A O 1
ATOM 522 N N . PHE A 1 69 ? -9.286 -12.154 14.364 1.00 78.50 69 PHE A N 1
ATOM 523 C CA . PHE A 1 69 ? -8.122 -11.571 15.034 1.00 78.50 69 PHE A CA 1
ATOM 524 C C . PHE A 1 69 ? -7.663 -12.382 16.255 1.00 78.50 69 PHE A C 1
ATOM 526 O O . PHE A 1 69 ? -6.613 -12.095 16.825 1.00 78.50 69 PHE A O 1
ATOM 533 N N . SER A 1 70 ? -8.378 -13.465 16.596 1.00 69.50 70 SER A N 1
ATOM 534 C CA . SER A 1 70 ? -8.039 -14.410 17.665 1.00 69.50 70 SER A CA 1
ATOM 535 C C . SER A 1 70 ? -7.889 -13.742 19.046 1.00 69.50 70 SER A C 1
ATOM 537 O O . SER A 1 70 ? -8.333 -12.618 19.262 1.00 69.50 70 SER A O 1
ATOM 539 N N . ALA A 1 71 ? -7.297 -14.452 20.010 1.00 72.12 71 ALA A N 1
ATOM 540 C CA . ALA A 1 71 ? -6.971 -13.900 21.327 1.00 72.12 71 ALA A CA 1
ATOM 541 C C . ALA A 1 71 ? -5.694 -13.035 21.325 1.00 72.12 71 ALA A C 1
ATOM 543 O O . ALA A 1 71 ? -5.344 -12.495 22.364 1.00 72.12 71 ALA A O 1
ATOM 544 N N . ASN A 1 72 ? -4.987 -12.931 20.193 1.00 77.50 72 ASN A N 1
ATOM 545 C CA . ASN A 1 72 ? -3.776 -12.123 20.034 1.00 77.50 72 ASN A CA 1
ATOM 546 C C . ASN A 1 72 ? -3.827 -11.387 18.682 1.00 77.50 72 ASN A C 1
ATOM 548 O O . ASN A 1 72 ? -3.264 -11.881 17.702 1.00 77.50 72 ASN A O 1
ATOM 552 N N . PRO A 1 73 ? -4.532 -10.250 18.597 1.00 84.12 73 PRO A N 1
ATOM 553 C CA . PRO A 1 73 ? -4.637 -9.472 17.371 1.00 84.12 73 PRO A CA 1
ATOM 554 C C . PRO A 1 73 ? -3.288 -8.877 16.969 1.00 84.12 73 PRO A C 1
ATOM 556 O O . PRO A 1 73 ? -2.524 -8.382 17.800 1.00 84.12 73 PRO A O 1
ATOM 559 N N . ASP A 1 74 ? -3.028 -8.874 15.666 1.00 86.25 74 ASP A N 1
ATOM 560 C CA . ASP A 1 74 ? -1.893 -8.173 15.080 1.00 86.25 74 ASP A CA 1
ATOM 561 C C . ASP A 1 74 ? -2.306 -6.724 14.787 1.00 86.25 74 ASP A C 1
ATOM 563 O O . ASP A 1 74 ? -2.760 -6.383 13.692 1.00 86.25 74 ASP A O 1
ATOM 567 N N . PHE A 1 75 ? -2.154 -5.849 15.786 1.00 86.25 75 PHE A N 1
ATOM 568 C CA . PHE A 1 75 ? -2.464 -4.426 15.630 1.00 86.25 75 PHE A CA 1
ATOM 569 C C . PHE A 1 75 ? -1.663 -3.776 14.486 1.00 86.25 75 PHE A C 1
ATOM 571 O O . PHE A 1 75 ? -2.132 -2.785 13.932 1.00 86.25 75 PHE A O 1
ATOM 578 N N . PHE A 1 76 ? -0.500 -4.324 14.088 1.00 80.25 76 PHE A N 1
ATOM 579 C CA . PHE A 1 76 ? 0.299 -3.804 12.968 1.00 80.25 76 PHE A CA 1
ATOM 580 C C . PHE A 1 76 ? -0.377 -4.030 11.626 1.00 80.25 76 PHE A C 1
ATOM 582 O O . PHE A 1 76 ? -0.441 -3.118 10.800 1.00 80.25 76 PHE A O 1
ATOM 589 N N . LYS A 1 77 ? -0.867 -5.245 11.387 1.00 82.56 77 LYS A N 1
ATOM 590 C CA . LYS A 1 77 ? -1.542 -5.570 10.125 1.00 82.56 77 LYS A CA 1
ATOM 591 C C . LYS A 1 77 ? -2.927 -4.952 10.051 1.00 82.56 77 LYS A C 1
ATOM 593 O O . LYS A 1 77 ? -3.318 -4.454 8.997 1.00 82.56 77 LYS A O 1
ATOM 598 N N . ASP A 1 78 ? -3.626 -4.931 11.180 1.00 87.00 78 ASP A N 1
ATOM 599 C CA . ASP A 1 78 ? -5.043 -4.590 11.244 1.00 87.00 78 ASP A CA 1
ATOM 600 C C . ASP A 1 78 ? -5.299 -3.188 11.820 1.00 87.00 78 ASP A C 1
ATOM 602 O O . ASP A 1 78 ? -6.426 -2.862 12.192 1.00 87.00 78 ASP A O 1
ATOM 606 N N . GLY A 1 79 ? -4.271 -2.333 11.884 1.00 88.69 79 GLY A N 1
ATOM 607 C CA . GLY A 1 79 ? -4.324 -1.034 12.567 1.00 88.69 79 GLY A CA 1
ATOM 608 C C . GLY A 1 79 ? -5.482 -0.138 12.123 1.00 88.69 79 GLY A C 1
ATOM 609 O O . GLY A 1 79 ? -6.188 0.400 12.967 1.00 88.69 79 GLY A O 1
ATOM 610 N N . ARG A 1 80 ? -5.764 -0.061 10.814 1.00 88.69 80 ARG A N 1
ATOM 611 C CA . ARG A 1 80 ? -6.914 0.705 10.283 1.00 88.69 80 ARG A CA 1
ATOM 612 C C . ARG A 1 80 ? -8.260 0.168 10.765 1.00 88.69 80 ARG A C 1
ATOM 614 O O . ARG A 1 80 ? -9.181 0.935 11.018 1.00 88.69 80 ARG A O 1
ATOM 621 N N . THR A 1 81 ? -8.382 -1.153 10.870 1.00 91.94 81 THR A N 1
ATOM 622 C CA . THR A 1 81 ? -9.600 -1.799 11.364 1.00 91.94 81 THR A CA 1
ATOM 623 C C . THR A 1 81 ? -9.810 -1.453 12.833 1.00 91.94 81 THR A C 1
ATOM 625 O O . THR A 1 81 ? -10.911 -1.073 13.220 1.00 91.94 81 THR A O 1
ATOM 628 N N . TRP A 1 82 ? -8.755 -1.535 13.646 1.00 92.75 82 TRP A N 1
ATOM 629 C CA . TRP A 1 82 ? -8.812 -1.198 15.069 1.00 92.75 82 TRP A CA 1
ATOM 630 C C . TRP A 1 82 ? -9.030 0.298 15.325 1.00 92.75 82 TRP A C 1
ATOM 632 O O . TRP A 1 82 ? -9.793 0.644 16.223 1.00 92.75 82 TRP A O 1
ATOM 642 N N . GLU A 1 83 ? -8.446 1.176 14.507 1.00 93.19 83 GLU A N 1
ATOM 643 C CA . GLU A 1 83 ? -8.712 2.621 14.528 1.00 93.19 83 GLU A CA 1
ATOM 644 C C . GLU A 1 83 ? -10.200 2.900 14.296 1.00 93.19 83 GLU A C 1
ATOM 646 O O . GLU A 1 83 ? -10.841 3.581 15.096 1.00 93.19 83 GLU A O 1
ATOM 651 N N . HIS A 1 84 ? -10.782 2.270 13.274 1.00 94.25 84 HIS A N 1
ATOM 652 C CA . HIS A 1 84 ? -12.205 2.401 12.989 1.00 94.25 84 HIS A CA 1
ATOM 653 C C . HIS A 1 84 ? -13.086 1.840 14.118 1.00 94.25 84 HIS A C 1
ATOM 655 O O . HIS A 1 84 ? -14.080 2.455 14.497 1.00 94.25 84 HIS A O 1
ATOM 661 N N . VAL A 1 85 ? -12.717 0.699 14.715 1.00 94.56 85 VAL A N 1
ATOM 662 C CA . VAL A 1 85 ? -13.424 0.153 15.888 1.00 94.56 85 VAL A CA 1
ATOM 663 C C . VAL A 1 85 ? -13.394 1.143 17.058 1.00 94.56 85 VAL A C 1
ATOM 665 O O . VAL A 1 85 ? -14.433 1.364 17.684 1.00 94.56 85 VAL A O 1
ATOM 668 N N . SER A 1 86 ? -12.241 1.758 17.341 1.00 94.94 86 SER A N 1
ATOM 669 C CA . SER A 1 86 ? -12.111 2.780 18.389 1.00 94.94 86 SER A CA 1
ATOM 670 C C . SER A 1 86 ? -13.014 3.986 18.113 1.00 94.94 86 SER A C 1
ATOM 672 O O . SER A 1 86 ? -13.756 4.419 18.996 1.00 94.94 86 SER A O 1
ATOM 674 N N . GLU A 1 87 ? -13.041 4.478 16.872 1.00 96.31 87 GLU A N 1
ATOM 675 C CA . GLU A 1 87 ? -13.894 5.596 16.451 1.00 96.31 87 GLU A CA 1
ATOM 676 C C . GLU A 1 87 ? -15.390 5.290 16.641 1.00 96.31 87 GLU A C 1
ATOM 678 O O . GLU A 1 87 ? -16.117 6.067 17.264 1.00 96.31 87 GLU A O 1
ATOM 683 N N . MET A 1 88 ? -15.846 4.113 16.201 1.00 95.69 88 MET A N 1
ATOM 684 C CA . MET A 1 88 ? -17.239 3.678 16.371 1.00 95.69 88 MET A CA 1
ATOM 685 C C . MET A 1 88 ? -17.641 3.556 17.849 1.00 95.69 88 MET A C 1
ATOM 687 O O . MET A 1 88 ? -18.780 3.865 18.220 1.00 95.69 88 MET A O 1
ATOM 691 N N . LEU A 1 89 ? -16.714 3.125 18.715 1.00 95.31 89 LEU A N 1
ATOM 692 C CA . LEU A 1 89 ? -16.933 3.070 20.162 1.00 95.31 89 LEU A CA 1
ATOM 693 C C . LEU A 1 89 ? -16.984 4.469 20.784 1.00 95.31 89 LEU A C 1
ATOM 695 O O . LEU A 1 89 ? -17.850 4.704 21.635 1.00 95.31 89 LEU A O 1
ATOM 699 N N . ARG A 1 90 ? -16.109 5.387 20.349 1.00 95.75 90 ARG A N 1
ATOM 700 C CA . ARG A 1 90 ? -16.057 6.795 20.785 1.00 95.75 90 ARG A CA 1
ATOM 701 C C . ARG A 1 90 ? -17.334 7.548 20.440 1.00 95.75 90 ARG A C 1
ATOM 703 O O . ARG A 1 90 ? -17.882 8.234 21.301 1.00 95.75 90 ARG A O 1
ATOM 710 N N . HIS A 1 91 ? -17.832 7.387 19.217 1.00 95.94 91 HIS A N 1
ATOM 711 C CA . HIS A 1 91 ? -19.070 8.025 18.761 1.00 95.94 91 HIS A CA 1
ATOM 71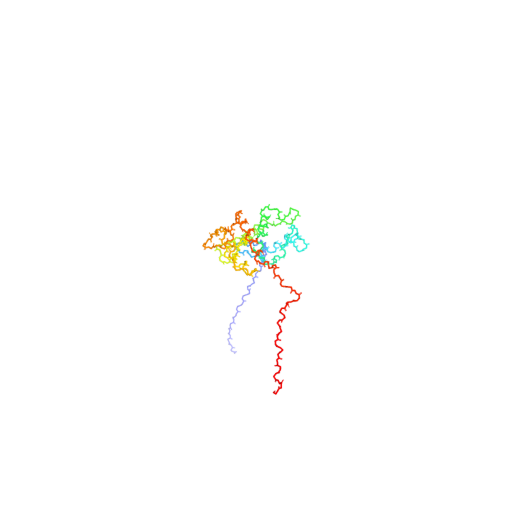2 C C . HIS A 1 91 ? -20.337 7.336 19.281 1.00 95.94 91 HIS A C 1
ATOM 714 O O . HIS A 1 91 ? -21.435 7.840 19.066 1.00 95.94 91 HIS A O 1
ATOM 720 N N . ARG A 1 92 ? -20.204 6.215 20.008 1.00 94.50 92 ARG A N 1
ATOM 721 C CA . ARG A 1 92 ? -21.326 5.413 20.534 1.00 94.50 92 ARG A CA 1
ATOM 722 C C . ARG A 1 92 ? -22.261 4.885 19.438 1.00 94.50 92 ARG A C 1
ATOM 724 O O . ARG A 1 92 ? -23.398 4.525 19.724 1.00 94.50 92 ARG A O 1
ATOM 731 N N . GLU A 1 93 ? -21.770 4.796 18.206 1.00 93.88 93 GLU A N 1
ATOM 732 C CA . GLU A 1 93 ? -22.502 4.224 17.071 1.00 93.88 93 GLU A CA 1
ATOM 733 C C . GLU A 1 93 ? -22.540 2.696 17.151 1.00 93.88 93 GLU A C 1
ATOM 735 O O . GLU A 1 93 ? -23.495 2.061 16.695 1.00 93.88 93 GLU A O 1
ATOM 740 N N . MET A 1 94 ? -21.511 2.105 17.770 1.00 94.00 94 MET A N 1
ATOM 741 C CA . MET A 1 94 ? -21.445 0.676 18.038 1.00 94.00 94 MET A CA 1
ATOM 742 C C . MET A 1 94 ? -21.393 0.369 19.543 1.00 94.00 94 MET A C 1
ATOM 744 O O . MET A 1 94 ? -20.679 1.032 20.310 1.00 94.00 94 MET A O 1
ATOM 748 N N . PRO A 1 95 ? -22.096 -0.691 19.978 1.00 93.81 95 PRO A N 1
ATOM 749 C CA . PRO A 1 95 ? -23.125 -1.445 19.242 1.00 93.81 95 PRO A CA 1
ATOM 750 C C . PRO A 1 95 ? -24.373 -0.594 18.917 1.00 93.81 95 PRO A C 1
ATOM 752 O O . PRO A 1 95 ? -24.598 0.408 19.589 1.00 93.81 95 PRO A O 1
ATOM 755 N N . PRO A 1 96 ? -25.230 -0.988 17.954 1.00 92.50 96 PRO A N 1
ATOM 756 C CA . PRO A 1 96 ? -26.479 -0.273 17.681 1.00 92.50 96 PRO A CA 1
ATOM 757 C C . PRO A 1 96 ? -27.404 -0.247 18.906 1.00 92.50 96 PRO A C 1
ATOM 759 O O . PRO A 1 96 ? -27.399 -1.190 19.700 1.00 92.50 96 PRO A O 1
ATOM 762 N N . GLU A 1 97 ? -28.263 0.770 19.022 1.00 90.50 97 GLU A N 1
ATOM 763 C CA . GLU A 1 97 ? -29.138 0.989 20.193 1.00 90.50 97 GLU A CA 1
ATOM 764 C C . GLU A 1 97 ? -29.981 -0.238 20.589 1.00 90.50 97 GLU A C 1
ATOM 766 O O . GLU A 1 97 ? -30.248 -0.471 21.764 1.00 90.50 97 GLU A O 1
ATOM 771 N N . ASN A 1 98 ? -30.369 -1.071 19.617 1.00 90.12 98 ASN A N 1
ATOM 772 C CA . ASN A 1 98 ? -31.165 -2.282 19.839 1.00 90.12 98 ASN A CA 1
ATOM 773 C C . ASN A 1 98 ? -30.347 -3.527 20.243 1.00 90.12 98 ASN A C 1
ATOM 775 O O . ASN A 1 98 ? -30.868 -4.650 20.214 1.00 90.12 98 ASN A O 1
ATOM 779 N N . LYS A 1 99 ? -29.059 -3.364 20.555 1.00 92.88 99 LYS A N 1
ATOM 780 C CA . LYS A 1 99 ? -28.147 -4.425 20.995 1.00 92.88 99 LYS A CA 1
ATOM 781 C C . LYS A 1 99 ? -27.610 -4.150 22.391 1.00 92.88 99 LYS A C 1
ATOM 783 O O . LYS A 1 99 ? -27.721 -3.052 22.923 1.00 92.88 99 LYS A O 1
ATOM 788 N N . LYS A 1 100 ? -27.034 -5.199 22.985 1.00 92.69 100 LYS A N 1
ATOM 789 C CA . LYS A 1 100 ? -26.357 -5.128 24.280 1.00 92.69 100 LYS A CA 1
ATOM 790 C C . LYS A 1 100 ? -25.252 -4.075 24.201 1.00 92.69 100 LYS A C 1
ATOM 792 O O . LYS A 1 100 ? -24.371 -4.192 23.355 1.00 92.69 100 LYS A O 1
ATOM 797 N N . GLN A 1 101 ? -25.328 -3.065 25.060 1.00 93.38 101 GLN A N 1
ATOM 798 C CA . GLN A 1 101 ? -24.332 -2.003 25.156 1.00 93.38 101 GLN A CA 1
ATOM 799 C C . GLN A 1 101 ? -23.255 -2.372 26.186 1.00 93.38 101 GLN A C 1
ATOM 801 O O . GLN A 1 101 ? -23.599 -2.973 27.209 1.00 93.38 101 GLN A O 1
ATOM 806 N N . PRO A 1 102 ? -21.980 -2.008 25.958 1.00 93.50 102 PRO A N 1
ATOM 807 C CA . PRO A 1 102 ? -20.977 -2.013 27.018 1.00 93.50 102 PRO A CA 1
ATOM 808 C C . PRO A 1 102 ? -21.359 -1.009 28.106 1.00 93.50 102 PRO A C 1
ATOM 810 O O . PRO A 1 102 ? -22.002 0.007 27.825 1.00 93.50 102 PRO A O 1
ATOM 813 N N . THR A 1 103 ? -20.923 -1.266 29.339 1.00 95.06 103 THR A N 1
ATOM 814 C CA . THR A 1 103 ? -20.933 -0.225 30.376 1.00 95.06 103 THR A CA 1
ATOM 815 C C . THR A 1 103 ? -19.984 0.911 29.986 1.00 95.06 103 THR A C 1
ATOM 817 O O . THR A 1 103 ? -19.104 0.735 29.141 1.00 95.06 103 THR A O 1
ATOM 820 N N . GLU A 1 104 ? -20.134 2.086 30.599 1.00 93.94 104 GLU A N 1
ATOM 821 C CA . GLU A 1 104 ? -19.224 3.208 30.326 1.00 93.94 104 GLU A CA 1
ATOM 822 C C . GLU A 1 104 ? -17.767 2.858 30.638 1.00 93.94 104 GLU A C 1
ATOM 824 O O . GLU A 1 104 ? -16.895 3.102 29.808 1.00 93.94 104 GLU A O 1
ATOM 829 N N . ASP A 1 105 ? -17.518 2.180 31.759 1.00 92.44 105 ASP A N 1
ATOM 830 C CA . ASP A 1 105 ? -16.174 1.730 32.132 1.00 92.44 105 ASP A CA 1
ATOM 831 C C . ASP A 1 105 ? -15.595 0.746 31.103 1.00 92.44 105 ASP A C 1
ATOM 833 O O . ASP A 1 105 ? -14.436 0.864 30.715 1.00 92.44 105 ASP A O 1
ATOM 837 N N . GLN A 1 106 ? -16.408 -0.193 30.599 1.00 92.69 106 GLN A N 1
ATOM 838 C CA . GLN A 1 106 ? -15.984 -1.124 29.547 1.00 92.69 106 GLN A CA 1
ATOM 839 C C . GLN A 1 106 ? -15.682 -0.395 28.238 1.00 92.69 106 GLN A C 1
ATOM 841 O O . GLN A 1 106 ? -14.703 -0.713 27.568 1.00 92.69 106 GLN A O 1
ATOM 846 N N . ARG A 1 107 ? -16.510 0.584 27.860 1.00 94.75 107 ARG A N 1
ATOM 847 C CA . ARG A 1 107 ? -16.314 1.371 26.639 1.00 94.75 107 ARG A CA 1
ATOM 848 C C . ARG A 1 107 ? -15.012 2.165 26.703 1.00 94.75 107 ARG A C 1
ATOM 850 O O . ARG A 1 107 ? -14.243 2.122 25.749 1.00 94.75 107 ARG A O 1
ATOM 857 N N . ILE A 1 108 ? -14.765 2.849 27.820 1.00 93.69 108 ILE A N 1
ATOM 858 C CA . ILE A 1 108 ? -13.533 3.613 28.050 1.00 93.69 108 ILE A CA 1
ATOM 859 C C . ILE A 1 108 ? -12.326 2.675 28.012 1.00 93.69 108 ILE A C 1
ATOM 861 O O . ILE A 1 108 ? -11.385 2.935 27.270 1.00 93.69 108 ILE A O 1
ATOM 865 N N . MET A 1 109 ? -12.393 1.544 28.718 1.00 92.12 109 MET A N 1
ATOM 866 C CA . MET A 1 109 ? -11.320 0.550 28.742 1.00 92.12 109 MET A CA 1
ATOM 867 C C . MET A 1 109 ? -10.979 0.021 27.340 1.00 92.12 109 MET A C 1
ATOM 869 O O . MET A 1 109 ? -9.803 -0.074 26.996 1.00 92.12 109 MET A O 1
ATOM 873 N N . LEU A 1 110 ? -11.987 -0.288 26.514 1.00 93.44 110 LEU A N 1
ATOM 874 C CA . LEU A 1 110 ? -11.783 -0.725 25.129 1.00 93.44 110 LEU A CA 1
ATOM 875 C C . LEU A 1 110 ? -11.080 0.346 24.289 1.00 93.44 110 LEU A C 1
ATOM 877 O O . LEU A 1 110 ? -10.114 0.038 23.595 1.00 93.44 110 LEU A O 1
ATOM 881 N N . ILE A 1 111 ? -11.566 1.589 24.349 1.00 93.94 111 ILE A N 1
ATOM 882 C CA . ILE A 1 111 ? -11.024 2.710 23.570 1.00 93.94 111 ILE A CA 1
ATOM 883 C C . ILE A 1 111 ? -9.574 2.973 23.972 1.00 93.94 111 ILE A C 1
ATOM 885 O O . ILE A 1 111 ? -8.691 2.967 23.119 1.00 93.94 111 ILE A O 1
ATOM 889 N N . GLU A 1 112 ? -9.315 3.152 25.267 1.00 93.62 112 GLU A N 1
ATOM 890 C CA . GLU A 1 112 ? -7.978 3.466 25.771 1.00 93.62 112 GLU A CA 1
ATOM 891 C C . GLU A 1 112 ? -6.985 2.329 25.503 1.00 93.62 112 GLU A C 1
ATOM 893 O O . GLU A 1 112 ? -5.828 2.592 25.175 1.00 93.62 112 GLU A O 1
ATOM 898 N N . PHE A 1 113 ? -7.418 1.067 25.599 1.00 92.94 113 PHE A N 1
ATOM 899 C CA . PHE A 1 113 ? -6.567 -0.069 25.255 1.00 92.94 113 PHE A CA 1
ATOM 900 C C . PHE A 1 113 ? -6.205 -0.067 23.767 1.00 92.94 113 PHE A C 1
ATOM 902 O O . PHE A 1 113 ? -5.024 -0.153 23.429 1.00 92.94 113 PHE A O 1
ATOM 909 N N . ILE A 1 114 ? -7.200 0.054 22.878 1.00 92.31 114 ILE A N 1
ATOM 910 C CA . ILE A 1 114 ? -6.961 0.074 21.430 1.00 92.31 114 ILE A CA 1
ATOM 911 C C . ILE A 1 114 ? -6.026 1.229 21.081 1.00 92.31 114 ILE A C 1
ATOM 913 O O . ILE A 1 114 ? -5.046 1.036 20.373 1.00 92.31 114 ILE A O 1
ATOM 917 N N . GLU A 1 115 ? -6.269 2.417 21.621 1.00 91.00 115 GLU A N 1
ATOM 918 C CA . GLU A 1 115 ? -5.426 3.579 21.361 1.00 91.00 115 GLU A CA 1
ATOM 919 C C . GLU A 1 115 ? -4.024 3.447 21.913 1.00 91.00 115 GLU A C 1
ATOM 921 O O . GLU A 1 115 ? -3.090 3.896 21.265 1.00 91.00 115 GLU A O 1
ATOM 926 N N . LYS A 1 116 ? -3.845 2.814 23.070 1.00 90.00 116 LYS A N 1
ATOM 927 C CA . LYS A 1 116 ? -2.516 2.515 23.599 1.00 90.00 116 LYS A CA 1
ATOM 928 C C . LYS A 1 116 ? -1.756 1.568 22.673 1.00 90.00 116 LYS A C 1
ATOM 930 O O . LYS A 1 116 ? -0.562 1.766 22.464 1.00 90.00 116 LYS A O 1
ATOM 935 N N . GLU A 1 117 ? -2.421 0.554 22.124 1.00 88.88 117 GLU A N 1
ATOM 936 C CA . GLU A 1 117 ? -1.814 -0.356 21.149 1.00 88.88 117 GLU A CA 1
ATOM 937 C C . GLU A 1 117 ? -1.502 0.359 19.828 1.00 88.88 117 GLU A C 1
ATOM 939 O O . GLU A 1 117 ? -0.402 0.201 19.303 1.00 88.88 117 GLU A O 1
ATOM 944 N N . LEU A 1 118 ? -2.404 1.215 19.335 1.00 88.00 118 LEU A N 1
ATOM 945 C CA . LEU A 1 118 ? -2.177 2.025 18.134 1.00 88.00 1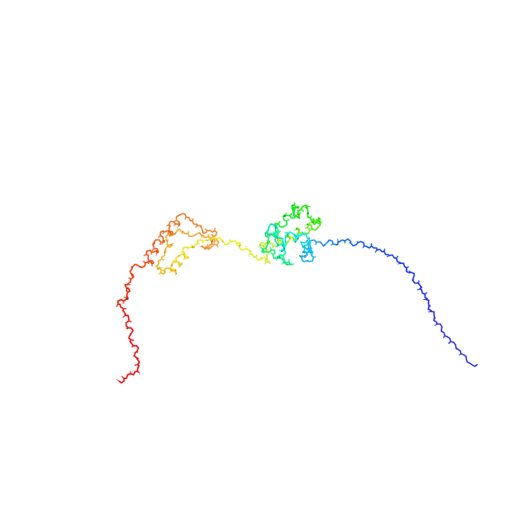18 LEU A CA 1
ATOM 946 C C . LEU A 1 118 ? -1.114 3.122 18.354 1.00 88.00 118 LEU A C 1
ATOM 948 O O . LEU A 1 118 ? -0.325 3.423 17.467 1.00 88.00 118 LEU A O 1
ATOM 952 N N . ALA A 1 119 ? -1.003 3.693 19.549 1.00 85.69 119 ALA A N 1
ATOM 953 C CA . ALA A 1 119 ? 0.022 4.684 19.877 1.00 85.69 119 ALA A CA 1
ATOM 954 C C . ALA A 1 119 ? 1.435 4.087 19.860 1.00 85.69 119 ALA A C 1
ATOM 956 O O . ALA A 1 119 ? 2.416 4.827 19.802 1.00 85.69 119 ALA A O 1
ATOM 957 N N . LYS A 1 120 ? 1.563 2.751 19.864 1.00 82.94 120 LYS A N 1
ATOM 958 C CA . LYS A 1 120 ? 2.854 2.102 19.641 1.00 82.94 120 LYS A CA 1
ATOM 959 C C . LYS A 1 120 ? 3.388 2.361 18.236 1.00 82.94 120 LYS A C 1
ATOM 961 O O . LYS A 1 120 ? 4.590 2.224 18.095 1.00 82.94 120 LYS A O 1
ATOM 966 N N . PHE A 1 121 ? 2.584 2.779 17.247 1.00 75.75 121 PHE A N 1
ATOM 967 C CA . PHE A 1 121 ? 3.017 3.157 15.885 1.00 75.75 121 PHE A CA 1
ATOM 968 C C . PHE A 1 121 ? 3.815 4.473 15.815 1.00 75.75 121 PHE A C 1
ATOM 970 O O . PHE A 1 121 ? 3.614 5.289 14.919 1.00 75.75 121 PHE A O 1
ATOM 977 N N . ASP A 1 122 ? 4.741 4.690 16.743 1.00 71.31 122 ASP A N 1
ATOM 978 C CA . ASP A 1 122 ? 5.687 5.798 16.679 1.00 71.31 122 ASP A CA 1
ATOM 979 C C . ASP A 1 122 ? 6.885 5.404 15.802 1.00 71.31 122 ASP A C 1
ATOM 981 O O . ASP A 1 122 ? 7.600 4.446 16.103 1.00 71.31 122 ASP A O 1
ATOM 985 N N . CYS A 1 123 ? 7.139 6.171 14.736 1.00 67.94 123 CYS A N 1
ATOM 986 C CA . CYS A 1 123 ? 8.318 6.024 13.874 1.00 67.94 123 CYS A CA 1
ATOM 987 C C . CYS A 1 123 ? 9.650 6.166 14.639 1.00 67.94 123 CYS A C 1
ATOM 989 O O . CYS A 1 123 ? 10.698 5.779 14.125 1.00 67.94 123 CYS A O 1
ATOM 991 N N . SER A 1 124 ? 9.619 6.724 15.852 1.00 74.31 124 SER A N 1
ATOM 992 C CA . SER A 1 124 ? 10.769 6.883 16.748 1.00 74.31 124 SER A CA 1
ATOM 993 C C . SER A 1 124 ? 10.996 5.667 17.654 1.00 74.31 124 SER A C 1
ATOM 995 O O . SER A 1 124 ? 12.039 5.574 18.302 1.00 74.31 124 SER A O 1
ATOM 997 N N . ASN A 1 125 ? 10.040 4.735 17.727 1.00 72.81 125 ASN A N 1
ATOM 998 C CA . ASN A 1 125 ? 10.130 3.557 18.578 1.00 72.81 125 ASN A CA 1
ATOM 999 C C . ASN A 1 125 ? 10.843 2.406 17.837 1.00 72.81 125 ASN A C 1
ATOM 1001 O O . ASN A 1 125 ? 10.291 1.845 16.891 1.00 72.81 125 ASN A O 1
ATOM 1005 N N . PRO A 1 126 ? 12.039 1.977 18.278 1.00 69.19 126 PRO A N 1
ATOM 1006 C CA . PRO A 1 126 ? 12.808 0.935 17.595 1.00 69.19 126 PRO A CA 1
ATOM 1007 C C . PRO A 1 126 ? 12.168 -0.461 17.664 1.00 69.19 126 PRO A C 1
ATOM 1009 O O . PRO A 1 126 ? 12.578 -1.351 16.923 1.00 69.19 126 PRO A O 1
ATOM 1012 N N . ALA A 1 127 ? 11.177 -0.678 18.538 1.00 68.50 127 ALA A N 1
ATOM 1013 C CA . ALA A 1 127 ? 10.442 -1.941 18.632 1.00 68.50 127 ALA A CA 1
ATOM 1014 C C . ALA A 1 127 ? 9.346 -2.095 17.557 1.00 68.50 127 ALA A C 1
ATOM 1016 O O . ALA A 1 127 ? 8.699 -3.139 17.482 1.00 68.50 127 ALA A O 1
ATOM 1017 N N . VAL A 1 128 ? 9.121 -1.063 16.742 1.00 65.06 128 VAL A N 1
ATOM 1018 C CA . VAL A 1 128 ? 8.070 -0.991 15.723 1.00 65.06 128 VAL A CA 1
ATOM 1019 C C . VAL A 1 128 ? 8.705 -1.249 14.363 1.00 65.06 128 VAL A C 1
ATOM 1021 O O . VAL A 1 128 ? 9.555 -0.467 13.934 1.00 65.06 128 VAL A O 1
ATOM 1024 N N . PRO A 1 129 ? 8.317 -2.317 13.646 1.00 65.88 129 PRO A N 1
ATOM 1025 C CA . PRO A 1 129 ? 8.686 -2.470 12.248 1.00 65.88 129 PRO A CA 1
ATOM 1026 C C . PRO A 1 129 ? 8.298 -1.224 11.447 1.00 65.88 129 PRO A C 1
ATOM 1028 O O . PRO A 1 129 ? 7.118 -0.884 11.341 1.00 65.88 129 PRO A O 1
ATOM 1031 N N . VAL A 1 130 ? 9.295 -0.541 10.880 1.00 68.56 130 VAL A N 1
ATOM 1032 C CA . VAL A 1 130 ? 9.072 0.603 9.992 1.00 68.56 130 VAL A CA 1
ATOM 1033 C C . VAL A 1 130 ? 8.276 0.108 8.792 1.00 68.56 130 VAL A C 1
ATOM 1035 O O . VAL A 1 130 ? 8.751 -0.739 8.038 1.00 68.56 130 VAL A O 1
ATOM 1038 N N . ASN A 1 131 ? 7.062 0.626 8.616 1.00 65.56 131 ASN A N 1
ATOM 1039 C CA . ASN A 1 131 ? 6.298 0.405 7.399 1.00 65.56 131 ASN A CA 1
ATOM 1040 C C . ASN A 1 131 ? 6.812 1.399 6.344 1.00 65.56 131 ASN A C 1
ATOM 1042 O O . ASN A 1 131 ? 6.513 2.588 6.466 1.00 65.56 131 ASN A O 1
ATOM 1046 N N . PRO A 1 132 ? 7.564 0.962 5.313 1.00 66.00 132 PRO A N 1
ATOM 1047 C CA . PRO A 1 132 ? 8.090 1.866 4.288 1.00 66.00 132 PRO A CA 1
ATOM 1048 C C . PRO A 1 132 ? 6.984 2.464 3.399 1.00 66.00 132 PRO A C 1
ATOM 1050 O O .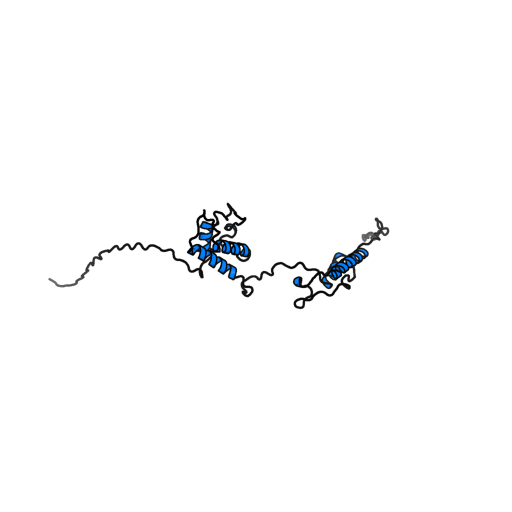 PRO A 1 132 ? 7.272 3.236 2.490 1.00 66.00 132 PRO A O 1
ATOM 1053 N N . GLY A 1 133 ? 5.717 2.117 3.646 1.00 72.19 133 GLY A N 1
ATOM 1054 C CA . GLY A 1 133 ? 4.579 2.586 2.882 1.00 72.19 133 GLY A CA 1
ATOM 1055 C C . GLY A 1 133 ? 4.454 1.866 1.545 1.00 72.19 133 GLY A C 1
ATOM 1056 O O . GLY A 1 133 ? 4.959 0.761 1.336 1.00 72.19 133 GLY A O 1
ATOM 1057 N N . ARG A 1 134 ? 3.714 2.487 0.625 1.00 70.44 134 ARG A N 1
ATOM 1058 C CA . ARG A 1 134 ? 3.593 1.990 -0.748 1.00 70.44 134 ARG A CA 1
ATOM 1059 C C . ARG A 1 134 ? 4.795 2.470 -1.549 1.00 70.44 134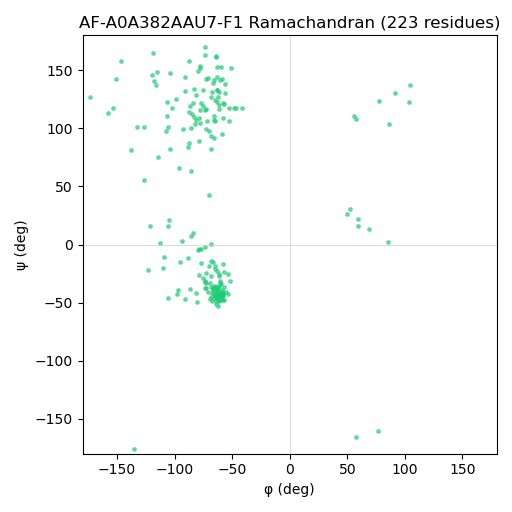 ARG A C 1
ATOM 1061 O O . ARG A 1 134 ? 5.110 3.653 -1.520 1.00 70.44 134 ARG A O 1
ATOM 1068 N N . VAL A 1 135 ? 5.405 1.562 -2.305 1.00 75.38 135 VAL A N 1
ATOM 1069 C CA . VAL A 1 135 ? 6.440 1.924 -3.278 1.00 75.38 135 VAL A CA 1
ATOM 1070 C C . VAL A 1 135 ? 5.797 2.792 -4.358 1.00 75.38 135 VAL A C 1
ATOM 1072 O O . VAL A 1 135 ? 4.807 2.389 -4.975 1.00 75.38 135 VAL A O 1
ATOM 1075 N N . THR A 1 136 ? 6.339 3.987 -4.576 1.00 78.31 136 THR A N 1
ATOM 1076 C CA . THR A 1 136 ? 5.947 4.849 -5.689 1.00 78.31 136 THR A CA 1
ATOM 1077 C C . THR A 1 136 ? 6.375 4.194 -7.002 1.00 78.31 136 THR A C 1
ATOM 1079 O O . THR A 1 136 ? 7.501 3.709 -7.142 1.00 78.31 136 THR A O 1
ATOM 1082 N N . LEU A 1 137 ? 5.457 4.110 -7.973 1.00 81.38 137 LEU A N 1
ATOM 1083 C CA . LEU A 1 137 ? 5.816 3.646 -9.313 1.00 81.38 137 LEU A CA 1
ATOM 1084 C C . LEU A 1 137 ? 6.842 4.620 -9.884 1.00 81.38 137 LEU A C 1
ATOM 1086 O O . LEU A 1 137 ? 6.557 5.807 -10.025 1.00 81.38 137 LEU A O 1
ATOM 1090 N N . ARG A 1 138 ? 8.027 4.106 -10.212 1.00 86.75 138 ARG A N 1
ATOM 1091 C CA . ARG A 1 138 ? 9.128 4.903 -10.747 1.00 86.75 138 ARG A CA 1
ATOM 1092 C C . ARG A 1 138 ? 9.471 4.490 -12.165 1.00 86.75 138 ARG A C 1
ATOM 1094 O O . ARG A 1 138 ? 9.391 3.311 -12.512 1.00 86.75 138 ARG A O 1
ATOM 1101 N N . ARG A 1 139 ? 9.926 5.454 -12.962 1.00 91.00 139 ARG A N 1
ATOM 1102 C CA . ARG A 1 139 ? 10.635 5.164 -14.212 1.00 91.00 139 ARG A CA 1
ATOM 1103 C C . ARG A 1 139 ? 12.056 4.662 -13.924 1.00 91.00 139 ARG A C 1
ATOM 1105 O O . ARG A 1 139 ? 12.590 4.851 -12.827 1.00 91.00 139 ARG A O 1
ATOM 1112 N N . LEU A 1 140 ? 12.668 4.041 -14.929 1.00 93.12 140 LEU A N 1
ATOM 1113 C CA . LEU A 1 140 ? 14.099 3.740 -14.922 1.00 93.12 140 LEU A CA 1
ATOM 1114 C C . LEU A 1 140 ? 14.893 5.032 -15.138 1.00 93.12 140 LEU A C 1
ATOM 1116 O O . LEU A 1 140 ? 14.485 5.892 -15.928 1.00 93.12 140 LEU A O 1
ATOM 1120 N N . ASN A 1 141 ? 16.023 5.161 -14.448 1.00 93.50 141 ASN A N 1
ATOM 1121 C CA . ASN A 1 141 ? 16.988 6.220 -14.735 1.00 93.50 141 ASN A CA 1
ATOM 1122 C C . ASN A 1 141 ? 17.749 5.914 -16.040 1.00 93.50 141 ASN A C 1
ATOM 1124 O O . ASN A 1 141 ? 17.629 4.821 -16.598 1.00 93.50 141 ASN A O 1
ATOM 1128 N N . ARG A 1 142 ? 18.524 6.865 -16.564 1.00 94.12 142 ARG A N 1
ATOM 1129 C CA . ARG A 1 142 ? 19.196 6.724 -17.870 1.00 94.12 142 ARG A CA 1
ATOM 1130 C C . ARG A 1 142 ? 20.115 5.502 -17.937 1.00 94.12 142 ARG A C 1
ATOM 1132 O O . ARG A 1 142 ? 20.092 4.765 -18.922 1.00 94.12 142 ARG A O 1
ATOM 1139 N N . SER A 1 143 ? 20.895 5.263 -16.884 1.00 94.25 143 SER A N 1
ATOM 1140 C CA . SER A 1 143 ? 21.806 4.115 -16.803 1.00 94.25 143 SER A CA 1
ATOM 1141 C C . SER A 1 143 ? 21.045 2.793 -16.705 1.00 94.25 143 SER A C 1
ATOM 1143 O O . SER A 1 143 ? 21.362 1.844 -17.419 1.00 94.25 143 SER A O 1
ATOM 1145 N N . GLU A 1 144 ? 20.015 2.735 -15.860 1.00 94.88 144 GLU A N 1
ATOM 1146 C CA . GLU A 1 144 ? 19.125 1.580 -15.723 1.00 94.88 144 GLU A CA 1
ATOM 1147 C C . GLU A 1 144 ? 18.425 1.265 -17.048 1.00 94.88 144 GLU A C 1
ATOM 1149 O O . GLU A 1 144 ? 18.370 0.102 -17.445 1.00 94.88 144 GLU A O 1
ATOM 1154 N N . TYR A 1 145 ? 17.938 2.282 -17.762 1.00 95.06 145 TYR A N 1
ATOM 1155 C CA . TYR A 1 145 ? 17.277 2.112 -19.051 1.00 95.06 145 TYR A CA 1
ATOM 1156 C C . TYR A 1 145 ? 18.237 1.563 -20.109 1.00 95.06 145 TYR A C 1
ATOM 1158 O O . TYR A 1 145 ? 17.922 0.559 -20.739 1.00 95.06 145 TYR A O 1
ATOM 1166 N N . ASN A 1 146 ? 19.433 2.146 -20.253 1.00 95.12 146 ASN A N 1
ATOM 1167 C CA . ASN A 1 146 ? 20.447 1.655 -21.193 1.00 95.12 146 ASN A CA 1
ATOM 1168 C C . ASN A 1 146 ? 20.814 0.189 -20.930 1.00 95.12 146 ASN A C 1
ATOM 1170 O O . ASN A 1 146 ? 20.819 -0.621 -21.855 1.00 95.12 146 ASN A O 1
ATOM 1174 N N . ASN A 1 147 ? 21.069 -0.161 -19.665 1.00 95.31 147 ASN A N 1
ATOM 1175 C CA . ASN A 1 147 ? 21.391 -1.536 -19.286 1.00 95.31 147 ASN A CA 1
ATOM 1176 C C . ASN A 1 147 ? 20.224 -2.482 -19.591 1.00 95.31 147 ASN A C 1
ATOM 1178 O O . ASN A 1 147 ? 20.430 -3.533 -20.185 1.00 95.31 147 ASN A O 1
ATOM 1182 N N . THR A 1 148 ? 18.995 -2.077 -19.262 1.00 95.19 148 THR A N 1
ATOM 1183 C CA . THR A 1 148 ? 17.794 -2.888 -19.507 1.00 95.19 148 THR A CA 1
ATOM 1184 C C . THR A 1 148 ? 17.570 -3.130 -20.999 1.00 95.19 148 THR A C 1
ATOM 1186 O O . THR A 1 148 ? 17.290 -4.254 -21.400 1.00 95.19 148 THR A O 1
ATOM 1189 N N . ILE A 1 149 ? 17.717 -2.104 -21.842 1.00 95.00 149 ILE A N 1
ATOM 1190 C CA . ILE A 1 149 ? 17.558 -2.251 -23.294 1.00 95.00 149 ILE A CA 1
ATOM 1191 C C . ILE A 1 149 ? 18.634 -3.164 -23.880 1.00 95.00 149 ILE A C 1
ATOM 1193 O O . ILE A 1 149 ? 18.307 -4.057 -24.662 1.00 95.00 149 ILE A O 1
ATOM 1197 N N . ARG A 1 150 ? 19.894 -2.991 -23.472 1.00 94.06 150 ARG A N 1
ATOM 1198 C CA . ARG A 1 150 ? 20.985 -3.874 -23.891 1.00 94.06 150 ARG A CA 1
ATOM 1199 C C . ARG A 1 150 ? 20.716 -5.324 -23.484 1.00 94.06 150 ARG A C 1
ATOM 1201 O O . ARG A 1 150 ? 20.893 -6.221 -24.299 1.00 94.06 150 ARG A O 1
ATOM 1208 N N . ASP A 1 151 ? 20.264 -5.554 -22.255 1.00 94.88 151 ASP A N 1
ATOM 1209 C CA . ASP A 1 151 ? 20.044 -6.901 -21.728 1.00 94.88 151 ASP A CA 1
ATOM 1210 C C . ASP A 1 151 ? 18.808 -7.580 -22.361 1.00 94.88 151 ASP A C 1
ATOM 1212 O O . ASP A 1 151 ? 18.818 -8.792 -22.573 1.00 94.88 151 ASP A O 1
ATOM 1216 N N . LEU A 1 152 ? 17.759 -6.821 -22.708 1.00 94.31 152 LEU A N 1
ATOM 1217 C CA . LEU A 1 152 ? 16.542 -7.357 -23.337 1.00 94.31 152 LEU A CA 1
ATOM 1218 C C . LEU A 1 152 ? 16.674 -7.569 -24.850 1.00 94.31 152 LEU A C 1
ATOM 1220 O O . LEU A 1 152 ? 16.183 -8.568 -25.373 1.00 94.31 152 LEU A O 1
ATOM 1224 N N . PHE A 1 153 ? 17.291 -6.623 -25.558 1.00 91.69 153 PHE A N 1
ATOM 1225 C CA . PHE A 1 153 ? 17.313 -6.601 -27.024 1.00 91.69 153 PHE A CA 1
ATOM 1226 C C . PHE A 1 153 ? 18.689 -6.918 -27.622 1.00 91.69 153 PHE A C 1
ATOM 1228 O O . PHE A 1 153 ? 18.791 -7.122 -28.829 1.00 91.69 153 PHE A O 1
ATOM 1235 N N . GLY A 1 154 ? 19.750 -6.964 -26.811 1.00 88.75 154 GLY A N 1
ATOM 1236 C CA . GLY A 1 154 ? 21.109 -7.249 -27.278 1.00 88.75 154 GLY A CA 1
ATOM 1237 C C . GLY A 1 154 ? 21.729 -6.146 -28.142 1.00 88.75 154 GLY A C 1
ATOM 1238 O O . GLY A 1 154 ? 22.735 -6.392 -28.803 1.00 88.75 154 GLY A O 1
ATOM 1239 N N . VAL A 1 155 ? 21.135 -4.949 -28.168 1.00 85.44 155 VAL A N 1
ATOM 1240 C CA . VAL A 1 155 ? 21.648 -3.782 -28.903 1.00 85.44 155 VAL A CA 1
ATOM 1241 C C . VAL A 1 155 ? 22.746 -3.076 -28.110 1.00 85.44 155 VAL A C 1
ATOM 1243 O O . VAL A 1 155 ? 22.553 -2.734 -26.944 1.00 85.44 155 VAL A O 1
ATOM 1246 N N . ASP A 1 156 ? 23.886 -2.831 -28.759 1.00 81.69 156 ASP A N 1
ATOM 1247 C CA . ASP A 1 156 ? 25.055 -2.15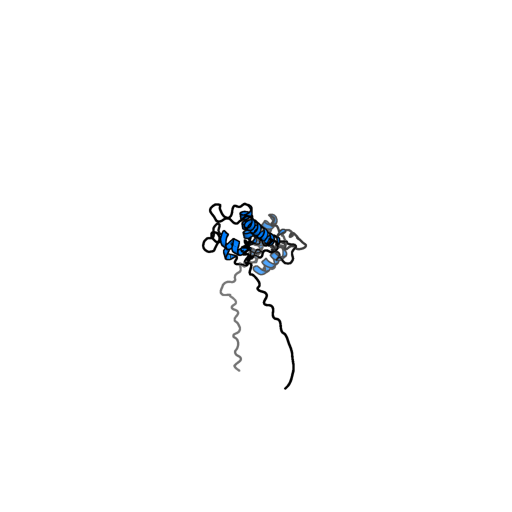1 -28.183 1.00 81.69 156 ASP A CA 1
ATOM 1248 C C . ASP A 1 156 ? 25.049 -0.650 -28.527 1.00 81.69 156 ASP A C 1
ATOM 1250 O O . ASP A 1 156 ? 25.857 -0.140 -29.302 1.00 81.69 156 ASP A O 1
ATOM 1254 N N . TYR A 1 157 ? 24.050 0.056 -27.997 1.00 85.25 157 TYR A N 1
ATOM 1255 C CA . TYR A 1 157 ? 23.847 1.500 -28.149 1.00 85.25 157 TYR A CA 1
ATOM 1256 C C . TYR A 1 157 ? 23.223 2.075 -26.863 1.00 85.25 157 TYR A C 1
ATOM 1258 O O . TYR A 1 157 ? 22.634 1.348 -26.064 1.00 85.25 157 TYR A O 1
ATOM 1266 N N . GLN A 1 158 ? 23.380 3.383 -26.631 1.00 91.94 158 GLN A N 1
ATOM 1267 C CA . GLN A 1 158 ? 22.897 4.102 -25.447 1.00 91.94 158 GLN A CA 1
ATOM 1268 C C . GLN A 1 158 ? 21.633 4.938 -25.750 1.00 91.94 158 GLN A C 1
ATOM 1270 O O . GLN A 1 158 ? 21.744 6.152 -25.929 1.00 91.94 158 GLN A O 1
ATOM 1275 N N . PRO A 1 159 ? 20.422 4.348 -25.758 1.00 91.44 159 PRO A N 1
ATOM 1276 C CA . PRO A 1 159 ? 19.182 5.056 -26.104 1.00 91.44 159 PRO A CA 1
ATOM 1277 C C . PRO A 1 159 ? 18.829 6.225 -25.177 1.00 91.44 159 PRO A C 1
ATOM 1279 O O . PRO A 1 159 ? 18.198 7.190 -25.598 1.00 91.44 159 PRO A O 1
ATOM 1282 N N . ALA A 1 160 ? 19.262 6.184 -23.916 1.00 93.94 160 ALA A N 1
ATOM 1283 C CA . ALA A 1 160 ? 19.050 7.266 -22.960 1.00 93.94 160 ALA A CA 1
ATOM 1284 C C . ALA A 1 160 ? 20.127 8.367 -23.013 1.00 93.94 160 ALA A C 1
ATOM 1286 O O . ALA A 1 160 ? 20.142 9.253 -22.149 1.00 93.94 160 ALA A O 1
ATOM 1287 N N . ALA A 1 161 ? 21.053 8.335 -23.980 1.00 91.94 161 ALA A N 1
ATOM 1288 C CA . ALA A 1 161 ? 22.065 9.384 -24.147 1.00 91.94 161 ALA A CA 1
ATOM 1289 C C . ALA A 1 161 ? 21.417 10.766 -24.332 1.00 91.94 161 ALA A C 1
ATOM 1291 O O . ALA A 1 161 ? 21.872 11.745 -23.745 1.00 91.94 161 ALA A O 1
ATOM 1292 N N . ASP A 1 162 ? 20.289 10.797 -25.036 1.00 89.69 162 ASP A N 1
ATOM 1293 C CA . ASP A 1 162 ? 19.557 11.997 -25.437 1.00 89.69 162 ASP A CA 1
ATOM 1294 C C . ASP A 1 162 ? 18.437 12.416 -24.469 1.00 89.69 162 ASP A C 1
ATOM 1296 O O . ASP A 1 162 ? 17.673 13.349 -24.744 1.00 89.69 162 ASP A O 1
ATOM 1300 N N . PHE A 1 163 ? 18.294 11.702 -23.351 1.00 94.56 163 PHE A N 1
ATOM 1301 C CA . PHE A 1 163 ? 17.265 11.983 -22.356 1.00 94.56 163 PHE A CA 1
ATOM 1302 C C . PHE A 1 163 ? 17.687 13.156 -21.460 1.00 94.56 163 PHE A C 1
ATOM 1304 O O . PHE A 1 163 ? 18.881 13.324 -21.186 1.00 94.56 163 PHE A O 1
ATOM 1311 N N . PRO A 1 164 ? 16.724 13.948 -20.949 1.00 92.44 164 PRO A N 1
ATOM 1312 C CA . PRO A 1 164 ? 16.981 14.881 -19.859 1.00 92.44 164 PRO A CA 1
ATOM 1313 C C . PRO A 1 164 ? 17.683 14.200 -18.680 1.00 92.44 164 PRO A C 1
ATOM 1315 O O . PRO A 1 164 ? 17.505 13.006 -18.443 1.00 92.44 164 PRO A O 1
ATOM 1318 N N . ASN A 1 165 ? 18.470 14.967 -17.925 1.00 91.31 165 ASN A N 1
ATOM 1319 C CA . ASN A 1 165 ? 19.122 14.451 -16.724 1.00 91.31 165 ASN A CA 1
ATOM 1320 C C . ASN A 1 165 ? 18.092 13.976 -15.694 1.00 91.31 165 ASN A C 1
ATOM 1322 O O . ASN A 1 165 ? 17.058 14.614 -15.507 1.00 91.31 165 ASN A O 1
ATOM 1326 N N . ASP A 1 166 ? 18.415 12.875 -15.019 1.00 91.94 166 ASP A N 1
ATOM 1327 C CA . ASP A 1 166 ? 17.588 12.339 -13.945 1.00 91.94 166 ASP A CA 1
ATOM 1328 C C . ASP A 1 166 ? 17.645 13.228 -12.704 1.00 91.94 166 ASP A C 1
ATOM 1330 O O . ASP A 1 166 ? 18.700 13.763 -12.347 1.00 91.94 166 ASP A O 1
ATOM 1334 N N . GLU A 1 167 ? 16.509 13.348 -12.027 1.00 90.38 167 GLU A N 1
ATOM 1335 C CA . GLU A 1 167 ? 16.422 14.027 -10.746 1.00 90.38 167 GLU A CA 1
ATOM 1336 C C . GLU A 1 167 ? 17.195 13.253 -9.662 1.00 90.38 167 GLU A C 1
ATOM 1338 O O . GLU A 1 167 ? 17.154 12.022 -9.592 1.00 90.38 167 GLU A O 1
ATOM 1343 N N . VAL A 1 168 ? 17.908 13.979 -8.795 1.00 89.31 168 VAL A N 1
ATOM 1344 C CA . VAL A 1 168 ? 18.672 13.402 -7.678 1.00 89.31 168 VAL A CA 1
ATOM 1345 C C . VAL A 1 168 ? 17.949 13.701 -6.369 1.00 89.31 168 VAL A C 1
ATOM 1347 O O . VAL A 1 168 ? 17.743 14.861 -6.020 1.00 89.31 168 VAL A O 1
ATOM 1350 N N . GLY A 1 169 ? 17.604 12.655 -5.622 1.00 84.12 169 GLY A N 1
ATOM 1351 C CA . GLY A 1 169 ? 17.046 12.739 -4.272 1.00 84.12 169 GLY A CA 1
ATOM 1352 C C . GLY A 1 169 ? 18.007 12.098 -3.280 1.00 84.12 169 GLY A C 1
ATOM 1353 O O . GLY A 1 169 ? 18.575 11.055 -3.575 1.00 84.12 169 GLY A O 1
ATOM 1354 N N . TYR A 1 170 ? 18.239 12.710 -2.116 1.00 85.25 170 TYR A N 1
ATOM 1355 C CA . TYR A 1 170 ? 19.110 12.154 -1.061 1.00 85.25 170 TYR A CA 1
ATOM 1356 C C . TYR A 1 170 ? 20.506 11.678 -1.541 1.00 85.25 170 TYR A C 1
ATOM 1358 O O . TYR A 1 170 ? 21.107 10.800 -0.931 1.00 85.25 170 TYR A O 1
ATOM 1366 N N . GLY A 1 171 ? 21.025 12.242 -2.641 1.00 88.44 171 GLY A N 1
ATOM 1367 C CA . GLY A 1 171 ? 22.296 11.838 -3.260 1.00 88.44 171 GLY A CA 1
ATOM 1368 C C . GLY A 1 171 ? 22.217 10.663 -4.248 1.00 88.44 171 GLY A C 1
ATOM 1369 O O . GLY A 1 171 ? 23.243 10.281 -4.803 1.00 88.44 171 GLY A O 1
ATOM 1370 N N . PHE A 1 172 ? 21.028 10.120 -4.515 1.00 88.44 172 PHE A N 1
ATOM 1371 C CA . PHE A 1 172 ? 20.794 9.015 -5.444 1.00 88.44 172 PHE A CA 1
ATOM 1372 C C . PHE A 1 172 ? 19.849 9.423 -6.584 1.00 88.44 172 PHE A C 1
ATOM 1374 O O . PHE A 1 172 ? 18.913 10.197 -6.402 1.00 88.44 172 PHE A O 1
ATOM 1381 N N . ASN A 1 173 ? 20.074 8.870 -7.775 1.00 88.00 173 ASN A N 1
ATOM 1382 C CA . ASN A 1 173 ? 19.291 9.127 -8.992 1.00 88.00 173 ASN A CA 1
ATOM 1383 C C . ASN A 1 173 ? 18.344 7.964 -9.354 1.00 88.00 173 ASN A C 1
ATOM 1385 O O . ASN A 1 173 ? 17.977 7.786 -10.513 1.00 88.00 173 ASN A O 1
ATOM 1389 N N . ASN A 1 174 ? 18.002 7.112 -8.386 1.00 88.12 174 ASN A N 1
ATOM 1390 C CA . ASN A 1 174 ? 17.093 5.970 -8.545 1.00 88.12 174 ASN A CA 1
ATOM 1391 C C . ASN A 1 174 ? 15.882 6.046 -7.595 1.00 88.12 174 ASN A C 1
ATOM 1393 O O . ASN A 1 174 ? 15.196 5.047 -7.371 1.00 88.12 174 ASN A O 1
ATOM 1397 N N . ILE A 1 175 ? 15.625 7.226 -7.026 1.00 86.06 175 ILE A N 1
ATOM 1398 C CA . ILE A 1 175 ? 14.562 7.443 -6.044 1.00 86.06 175 ILE A CA 1
ATOM 1399 C C . ILE A 1 175 ? 13.252 7.756 -6.761 1.00 86.06 175 ILE A C 1
ATOM 1401 O O . ILE A 1 175 ? 13.143 8.749 -7.476 1.00 86.06 175 ILE A O 1
ATOM 1405 N N . GLY A 1 176 ? 12.243 6.910 -6.548 1.00 84.12 176 GLY A N 1
ATOM 1406 C CA . GLY A 1 176 ? 10.950 7.021 -7.226 1.00 84.12 176 GLY A CA 1
ATOM 1407 C C . GLY A 1 176 ? 10.207 8.326 -6.962 1.00 84.12 176 GLY A C 1
ATOM 1408 O O . GLY A 1 176 ? 9.574 8.851 -7.869 1.00 84.12 176 GLY A O 1
ATOM 1409 N N . ASP A 1 177 ? 10.362 8.889 -5.765 1.00 82.00 177 ASP A N 1
ATOM 1410 C CA . ASP A 1 177 ? 9.642 10.095 -5.341 1.00 82.00 177 ASP A CA 1
ATOM 1411 C C . ASP A 1 177 ? 10.088 11.370 -6.072 1.00 82.00 177 ASP A C 1
ATOM 1413 O O . ASP A 1 177 ? 9.359 12.360 -6.078 1.00 82.00 177 ASP A O 1
ATOM 1417 N N . VAL A 1 178 ? 11.274 11.359 -6.691 1.00 86.38 178 VAL A N 1
ATOM 1418 C CA . VAL A 1 178 ? 11.812 12.507 -7.445 1.00 86.38 178 VAL A CA 1
ATOM 1419 C C . VAL A 1 178 ? 11.849 12.272 -8.952 1.00 86.38 178 VAL A C 1
ATOM 1421 O O . VAL A 1 178 ? 11.904 13.239 -9.704 1.00 86.38 178 VAL A O 1
ATOM 1424 N N . LEU A 1 179 ? 11.809 11.014 -9.404 1.00 87.19 179 LEU A N 1
ATOM 1425 C CA . LEU A 1 179 ? 11.900 10.666 -10.821 1.00 87.19 179 LEU A CA 1
ATOM 1426 C C . LEU A 1 179 ? 10.563 10.891 -11.529 1.00 87.19 179 LEU A C 1
ATOM 1428 O O . LEU A 1 179 ? 9.736 9.984 -11.652 1.00 87.19 179 LEU A O 1
ATOM 1432 N N . SER A 1 180 ? 10.369 12.105 -12.036 1.00 85.19 180 SER A N 1
ATOM 1433 C CA . SER A 1 180 ? 9.158 12.487 -12.752 1.00 85.19 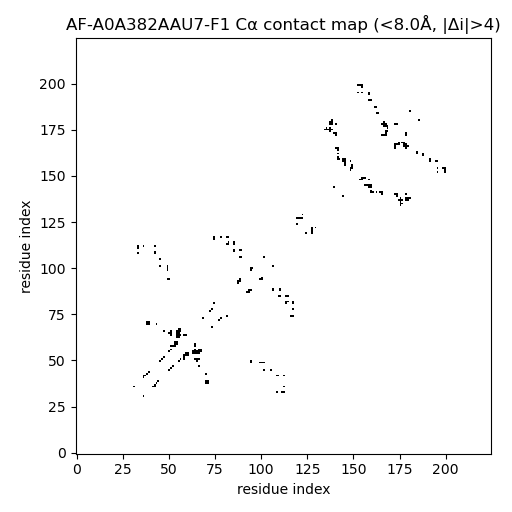180 SER A CA 1
ATOM 1434 C C . SER A 1 180 ? 9.252 12.169 -14.249 1.00 85.19 180 SER A C 1
ATOM 1436 O O . SER A 1 180 ? 10.337 12.010 -14.818 1.00 85.19 180 SER A O 1
ATOM 1438 N N . MET A 1 181 ? 8.100 12.039 -14.912 1.00 87.94 181 MET A N 1
ATOM 1439 C CA . MET A 1 181 ? 8.029 11.850 -16.361 1.00 87.94 181 MET A CA 1
ATOM 1440 C C . MET A 1 181 ? 7.568 13.148 -17.022 1.00 87.94 181 MET A C 1
ATOM 1442 O O . MET A 1 181 ? 6.384 13.478 -17.019 1.00 87.94 181 MET A O 1
ATOM 1446 N N . SER A 1 182 ? 8.517 13.900 -17.577 1.00 91.00 182 SER A N 1
ATOM 1447 C CA . SER A 1 182 ? 8.213 15.121 -18.324 1.00 91.00 182 SER A CA 1
ATOM 1448 C C . SER A 1 182 ? 7.702 14.804 -19.741 1.00 91.00 182 SER A C 1
ATOM 1450 O O . SER A 1 182 ? 8.070 13.769 -20.307 1.00 91.00 182 SER A O 1
ATOM 1452 N N . PRO A 1 183 ? 6.902 15.691 -20.367 1.00 93.62 183 PRO A N 1
ATOM 1453 C CA . PRO A 1 183 ? 6.435 15.491 -21.743 1.00 93.62 183 PRO A CA 1
ATOM 1454 C C . PRO A 1 183 ? 7.577 15.276 -22.747 1.00 93.62 183 PRO A C 1
ATOM 1456 O O . PRO A 1 183 ? 7.513 14.376 -23.578 1.00 93.62 183 PRO A O 1
ATOM 1459 N N . ILE A 1 184 ? 8.672 16.030 -22.608 1.00 94.88 184 ILE A N 1
ATOM 1460 C CA . ILE A 1 184 ? 9.854 15.886 -23.469 1.00 94.88 184 ILE A CA 1
ATOM 1461 C C . ILE A 1 184 ? 10.539 14.525 -23.296 1.00 94.88 184 ILE A C 1
ATOM 1463 O O . ILE A 1 184 ? 11.008 13.935 -24.267 1.00 94.88 184 ILE A O 1
ATOM 1467 N N . LEU A 1 185 ? 10.579 13.996 -22.069 1.00 94.25 185 LEU A N 1
ATOM 1468 C CA . LEU A 1 185 ? 11.131 12.671 -21.815 1.00 94.25 185 LEU A CA 1
ATOM 1469 C C . LEU A 1 185 ? 10.260 11.584 -22.462 1.00 94.25 185 LEU A C 1
ATOM 1471 O O . LEU A 1 185 ? 10.802 10.643 -23.033 1.00 94.25 185 LEU A O 1
ATOM 1475 N N . MET A 1 186 ? 8.932 11.732 -22.442 1.00 94.75 186 MET A N 1
ATOM 1476 C CA . MET A 1 186 ? 8.025 10.810 -23.137 1.00 94.75 186 MET A CA 1
ATOM 1477 C C . MET A 1 186 ? 8.281 10.789 -24.651 1.00 94.75 186 MET A C 1
ATOM 1479 O O . MET A 1 186 ? 8.399 9.718 -25.241 1.00 94.75 186 MET A O 1
ATOM 1483 N N . GLU A 1 187 ? 8.431 11.956 -25.282 1.00 95.25 187 GLU A N 1
ATOM 1484 C CA . GLU A 1 187 ? 8.768 12.038 -26.711 1.00 95.25 187 GLU A CA 1
ATOM 1485 C C . GLU A 1 187 ? 10.101 11.345 -27.028 1.00 95.25 187 GLU A C 1
ATOM 1487 O O . GLU A 1 187 ? 10.221 10.633 -28.027 1.00 95.25 187 GLU A O 1
ATOM 1492 N N . LYS A 1 188 ? 11.101 11.513 -26.155 1.00 94.88 188 LYS A N 1
ATOM 1493 C CA . LYS A 1 188 ? 12.403 10.854 -26.288 1.00 94.88 188 LYS A CA 1
ATOM 1494 C C . LYS A 1 188 ? 12.309 9.337 -26.112 1.00 94.88 188 LYS A C 1
ATOM 1496 O O . LYS A 1 188 ? 12.966 8.624 -26.863 1.00 94.88 188 LYS A O 1
ATOM 1501 N N . TYR A 1 189 ? 11.464 8.837 -25.208 1.00 95.44 189 TYR A N 1
ATOM 1502 C CA . TYR A 1 189 ? 11.192 7.400 -25.093 1.00 95.44 189 TYR A CA 1
ATOM 1503 C C . TYR A 1 189 ? 10.577 6.819 -26.369 1.00 95.44 189 TYR A C 1
ATOM 1505 O O . TYR A 1 189 ? 10.984 5.739 -26.790 1.00 95.44 189 TYR A O 1
ATOM 1513 N N . LEU A 1 190 ? 9.632 7.523 -27.000 1.00 95.56 190 LEU A N 1
ATOM 1514 C CA . LEU A 1 190 ? 9.012 7.062 -28.248 1.00 95.56 190 LEU A CA 1
ATOM 1515 C C . LEU A 1 190 ? 10.031 6.987 -29.390 1.00 95.56 190 LEU A C 1
ATOM 1517 O O . LEU A 1 190 ? 10.109 5.963 -30.064 1.00 95.56 190 LEU A O 1
ATOM 1521 N N . ARG A 1 191 ? 10.869 8.018 -29.554 1.00 94.75 191 ARG A N 1
ATOM 1522 C CA . ARG A 1 191 ? 11.953 7.994 -30.552 1.00 94.75 191 ARG 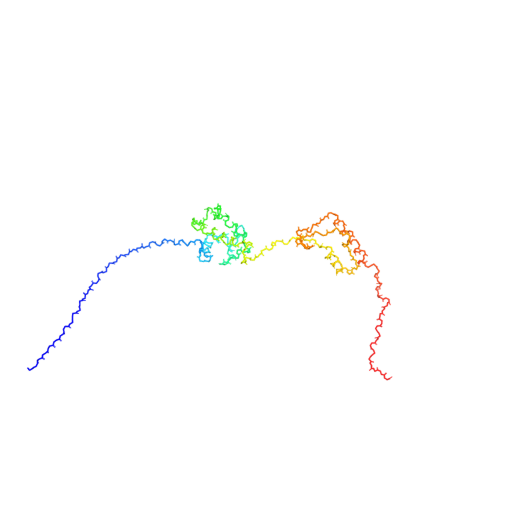A CA 1
ATOM 1523 C C . ARG A 1 191 ? 12.969 6.889 -30.273 1.00 94.75 191 ARG A C 1
ATOM 1525 O O . ARG A 1 191 ? 13.337 6.153 -31.181 1.00 94.75 191 ARG A O 1
ATOM 1532 N N . ALA A 1 192 ? 13.373 6.725 -29.014 1.00 94.25 192 ALA A N 1
ATOM 1533 C CA . ALA A 1 192 ? 14.263 5.639 -28.623 1.00 94.25 192 ALA A CA 1
ATOM 1534 C C . ALA A 1 192 ? 13.652 4.266 -28.949 1.00 94.25 192 ALA A C 1
ATOM 1536 O O . ALA A 1 192 ? 14.361 3.385 -29.420 1.00 94.25 192 ALA A O 1
ATOM 1537 N N . ALA A 1 193 ? 12.342 4.074 -28.761 1.00 93.75 193 ALA A N 1
ATOM 1538 C CA . ALA A 1 193 ? 11.671 2.824 -29.112 1.00 93.75 193 ALA A CA 1
ATOM 1539 C C . ALA A 1 193 ? 11.717 2.527 -30.625 1.00 93.75 193 ALA A C 1
ATOM 1541 O O . ALA A 1 193 ? 11.953 1.382 -31.016 1.00 93.75 193 ALA A O 1
ATOM 1542 N N . GLU A 1 194 ? 11.544 3.538 -31.481 1.00 92.31 194 GLU A N 1
ATOM 1543 C CA . GLU A 1 194 ? 11.702 3.397 -32.938 1.00 92.31 194 GLU A CA 1
ATOM 1544 C C . GLU A 1 194 ? 13.134 2.980 -33.310 1.00 92.31 194 GLU A C 1
ATOM 1546 O O . GLU A 1 194 ? 13.335 2.037 -34.073 1.00 92.31 194 GLU A O 1
ATOM 1551 N N . GLU A 1 195 ? 14.141 3.618 -32.712 1.00 91.31 195 GLU A N 1
ATOM 1552 C CA . GLU A 1 195 ? 15.552 3.292 -32.955 1.00 91.31 195 GLU A CA 1
ATOM 1553 C C . GLU A 1 195 ? 15.924 1.888 -32.461 1.00 91.31 195 GLU A C 1
ATOM 1555 O O . GLU A 1 195 ? 16.612 1.140 -33.158 1.00 91.31 195 GLU A O 1
ATOM 1560 N N . ILE A 1 196 ? 15.445 1.508 -31.272 1.00 92.12 196 ILE A N 1
ATOM 1561 C CA . ILE A 1 196 ? 15.672 0.181 -30.689 1.00 92.12 196 ILE A CA 1
ATOM 1562 C C . ILE A 1 196 ? 15.053 -0.892 -31.581 1.00 92.12 196 ILE A C 1
ATOM 1564 O O . ILE A 1 196 ? 15.707 -1.888 -31.880 1.00 92.12 196 ILE A O 1
ATOM 1568 N N . THR A 1 197 ? 13.812 -0.702 -32.032 1.00 91.12 197 THR A N 1
ATOM 1569 C CA . THR A 1 197 ? 13.131 -1.686 -32.889 1.00 91.12 197 THR A CA 1
ATOM 1570 C C . THR A 1 197 ? 13.786 -1.804 -34.261 1.00 91.12 197 THR A C 1
ATOM 1572 O O . THR A 1 197 ? 13.958 -2.925 -34.740 1.00 91.12 197 THR A O 1
ATOM 1575 N N . ALA A 1 198 ? 14.232 -0.694 -34.855 1.00 88.38 198 ALA A N 1
ATOM 1576 C CA . ALA A 1 198 ? 14.960 -0.704 -36.123 1.00 88.38 198 ALA A CA 1
ATOM 1577 C C . ALA A 1 198 ? 16.267 -1.513 -36.056 1.00 88.38 198 ALA A C 1
ATOM 1579 O O . ALA A 1 198 ? 16.646 -2.145 -37.038 1.00 88.38 198 ALA A O 1
ATOM 1580 N N . GLN A 1 199 ? 16.947 -1.514 -34.907 1.00 86.75 199 GLN A N 1
ATOM 1581 C CA . GLN A 1 199 ? 18.182 -2.279 -34.713 1.00 86.75 199 GLN A CA 1
ATOM 1582 C C . GLN A 1 199 ? 17.930 -3.724 -34.259 1.00 86.75 199 GLN A C 1
ATOM 1584 O O . GLN A 1 199 ? 18.638 -4.638 -34.677 1.00 86.75 199 GLN A O 1
ATOM 1589 N N . ALA A 1 200 ? 16.935 -3.947 -33.400 1.00 88.25 200 ALA A N 1
ATOM 1590 C CA . ALA A 1 200 ? 16.645 -5.266 -32.843 1.00 88.25 200 ALA A CA 1
ATOM 1591 C C . ALA A 1 200 ? 15.985 -6.209 -33.864 1.00 88.25 200 ALA A C 1
ATOM 1593 O O . ALA A 1 200 ? 16.191 -7.425 -33.816 1.00 88.25 200 ALA A O 1
ATOM 1594 N N . ILE A 1 201 ? 15.183 -5.673 -34.791 1.00 86.31 201 ILE A N 1
ATOM 1595 C CA . ILE A 1 201 ? 14.476 -6.467 -35.798 1.00 86.31 201 ILE A CA 1
ATOM 1596 C C . ILE A 1 201 ? 15.392 -6.696 -37.005 1.00 86.31 201 ILE A C 1
ATOM 1598 O O . ILE A 1 201 ? 15.523 -5.851 -37.888 1.00 86.31 201 ILE A O 1
ATOM 1602 N N . ARG A 1 202 ? 15.988 -7.889 -37.071 1.00 74.56 202 ARG A N 1
ATOM 1603 C CA . ARG A 1 202 ? 16.719 -8.358 -38.255 1.00 74.56 202 ARG A CA 1
ATOM 1604 C C . ARG A 1 202 ? 15.744 -8.778 -39.350 1.00 74.56 202 ARG A C 1
ATOM 1606 O O . ARG A 1 202 ? 14.935 -9.682 -39.150 1.00 74.56 202 ARG A O 1
ATOM 1613 N N . THR A 1 203 ? 15.813 -8.111 -40.498 1.00 71.44 203 THR A N 1
ATOM 1614 C CA . THR A 1 203 ? 14.982 -8.414 -41.680 1.00 71.44 203 THR A CA 1
ATOM 1615 C C . THR A 1 203 ? 15.696 -9.327 -42.678 1.00 71.44 203 THR A C 1
ATOM 1617 O O . THR A 1 203 ? 15.053 -9.955 -43.515 1.00 71.44 203 THR A O 1
ATOM 1620 N N . ASP A 1 204 ? 17.011 -9.470 -42.542 1.00 71.25 204 ASP A N 1
ATOM 1621 C CA . ASP A 1 204 ? 17.875 -10.395 -43.265 1.00 71.25 204 ASP A CA 1
ATOM 1622 C C . ASP A 1 204 ? 17.902 -11.769 -42.578 1.00 71.25 204 ASP A C 1
ATOM 1624 O O . ASP A 1 204 ? 18.921 -12.244 -42.081 1.00 71.25 204 ASP A O 1
ATOM 1628 N N . ILE A 1 205 ? 16.749 -12.435 -42.533 1.00 66.75 205 ILE A N 1
ATOM 1629 C CA . ILE A 1 205 ? 16.694 -13.830 -42.088 1.00 66.75 205 ILE A CA 1
ATOM 1630 C C . ILE A 1 205 ? 17.181 -14.697 -43.260 1.00 66.75 205 ILE A C 1
ATOM 1632 O O . ILE A 1 205 ? 16.523 -14.702 -44.305 1.00 66.75 205 ILE A O 1
ATOM 1636 N N . PRO A 1 206 ? 18.309 -15.427 -43.142 1.00 71.31 206 PRO A N 1
ATOM 1637 C CA . PRO A 1 206 ? 18.751 -16.323 -44.204 1.00 71.31 206 PRO A CA 1
ATOM 1638 C C . PRO A 1 206 ? 17.666 -17.370 -44.483 1.00 71.31 206 PRO A C 1
ATOM 1640 O O . PRO A 1 206 ? 16.992 -17.840 -43.562 1.00 71.31 206 PRO A O 1
ATOM 1643 N N . ALA A 1 207 ? 17.482 -17.724 -45.756 1.00 72.81 207 ALA A N 1
ATOM 1644 C CA . AL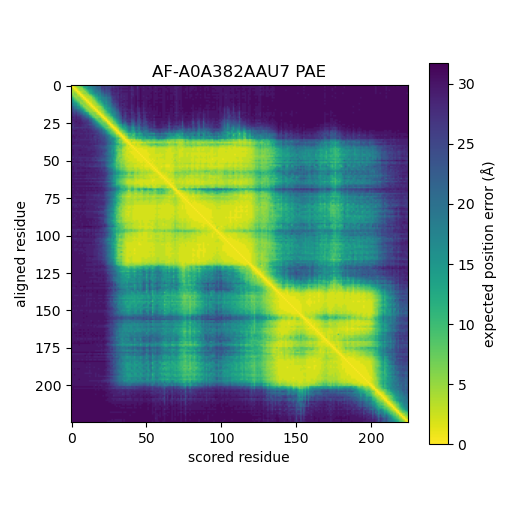A A 1 207 ? 16.478 -18.703 -46.153 1.00 72.81 207 ALA A CA 1
ATOM 1645 C C . ALA A 1 207 ? 16.691 -20.036 -45.410 1.00 72.81 207 ALA A C 1
ATOM 1647 O O . ALA A 1 207 ? 17.820 -20.495 -45.242 1.00 72.81 207 ALA A O 1
ATOM 1648 N N . TYR A 1 208 ? 15.595 -20.656 -44.960 1.00 68.06 208 TYR A N 1
ATOM 1649 C CA . TYR A 1 208 ? 15.622 -22.022 -44.443 1.00 68.06 208 TYR A CA 1
ATOM 1650 C C . TYR A 1 208 ? 15.338 -23.003 -45.591 1.00 68.06 208 TYR A C 1
ATOM 1652 O O . TYR A 1 208 ? 14.341 -22.818 -46.295 1.00 68.06 208 TYR A O 1
ATOM 1660 N N . PRO A 1 209 ? 16.134 -24.073 -45.763 1.00 76.62 209 PRO A N 1
ATOM 1661 C CA . PRO A 1 209 ? 17.277 -24.477 -44.938 1.00 76.62 209 PRO A CA 1
ATOM 1662 C C . PRO A 1 209 ? 18.544 -23.643 -45.218 1.00 76.62 209 PRO A C 1
ATOM 1664 O O . PRO A 1 209 ? 18.710 -23.178 -46.343 1.00 76.62 209 PRO A O 1
ATOM 1667 N N . PRO A 1 210 ? 19.448 -23.477 -44.228 1.00 72.75 210 PRO A N 1
ATOM 1668 C CA . PRO A 1 210 ? 20.694 -22.735 -44.421 1.00 72.75 210 PRO A CA 1
ATOM 1669 C C . PRO A 1 210 ? 21.509 -23.331 -45.579 1.00 72.75 210 PRO A C 1
ATOM 1671 O O . PRO A 1 210 ? 21.724 -24.544 -45.617 1.00 72.75 210 PRO A O 1
ATOM 1674 N N . GLU A 1 211 ? 21.956 -22.480 -46.508 1.00 66.50 211 GLU A N 1
ATOM 1675 C CA . GLU A 1 211 ? 22.736 -22.888 -47.690 1.00 66.50 211 GLU A CA 1
ATOM 1676 C C . GLU A 1 211 ? 24.072 -23.534 -47.292 1.00 66.50 211 GLU A C 1
ATOM 1678 O O . GLU A 1 211 ? 24.469 -24.556 -47.857 1.00 66.50 211 GLU A O 1
ATOM 1683 N N . ASP A 1 212 ? 24.700 -23.017 -46.234 1.00 67.94 212 ASP A N 1
ATOM 1684 C CA . ASP A 1 212 ? 25.862 -23.632 -45.602 1.00 67.94 212 ASP A CA 1
ATOM 1685 C C . ASP A 1 212 ? 25.420 -24.623 -44.527 1.00 67.94 212 ASP A C 1
ATOM 1687 O O . ASP A 1 212 ? 25.383 -24.348 -43.323 1.00 67.94 212 ASP A O 1
ATOM 1691 N N . VAL A 1 213 ? 25.120 -25.844 -44.964 1.00 61.62 213 VAL A N 1
ATOM 1692 C CA . VAL A 1 213 ? 25.098 -26.979 -44.046 1.00 61.62 213 VAL A CA 1
ATOM 1693 C C . VAL A 1 213 ? 26.532 -27.150 -43.558 1.00 61.62 213 VAL A C 1
ATOM 1695 O O . VAL A 1 213 ? 27.385 -27.634 -44.307 1.00 61.62 213 VAL A O 1
ATOM 1698 N N . ILE A 1 214 ? 26.825 -26.768 -42.309 1.00 64.06 214 ILE A N 1
ATOM 1699 C CA . ILE A 1 214 ? 28.072 -27.175 -41.658 1.00 64.06 214 ILE A CA 1
ATOM 1700 C C . ILE A 1 214 ? 28.053 -28.703 -41.661 1.00 64.06 214 ILE A C 1
ATOM 1702 O O . ILE A 1 214 ? 27.459 -29.345 -40.794 1.00 64.06 214 ILE A O 1
ATOM 1706 N N . ARG A 1 215 ? 28.686 -29.314 -42.668 1.00 60.84 215 ARG A N 1
ATOM 1707 C CA . ARG A 1 215 ? 29.022 -30.730 -42.648 1.00 60.84 215 ARG A CA 1
ATOM 1708 C C . ARG A 1 215 ? 30.030 -30.858 -41.525 1.00 60.84 215 ARG A C 1
ATOM 1710 O O . ARG A 1 215 ? 31.230 -30.685 -41.734 1.00 60.84 215 ARG A O 1
ATOM 1717 N N . THR A 1 216 ? 29.545 -31.149 -40.320 1.00 59.41 216 THR A N 1
ATOM 1718 C CA . THR A 1 216 ? 30.401 -31.665 -39.261 1.00 59.41 216 THR A CA 1
ATOM 1719 C C . THR A 1 216 ? 31.184 -32.797 -39.906 1.00 59.41 216 THR A C 1
ATOM 1721 O O . THR A 1 216 ? 30.570 -33.741 -40.420 1.00 59.41 216 THR A O 1
ATOM 1724 N N . LYS A 1 217 ? 32.517 -32.676 -39.981 1.00 57.78 217 LYS A N 1
ATOM 1725 C CA . LYS A 1 217 ? 33.368 -33.798 -40.380 1.00 57.78 217 LYS A CA 1
ATOM 1726 C C . LYS A 1 217 ? 32.869 -34.985 -39.571 1.00 57.78 217 LYS A C 1
ATOM 1728 O O . LYS A 1 217 ? 32.840 -34.910 -38.344 1.00 57.78 217 LYS A O 1
ATOM 1733 N N . LYS A 1 218 ? 32.381 -36.010 -40.276 1.00 56.50 218 LYS A N 1
ATOM 1734 C CA . LYS A 1 218 ? 31.962 -37.287 -39.703 1.00 56.50 218 LYS A CA 1
ATOM 1735 C C . LYS A 1 218 ? 33.017 -37.628 -38.655 1.00 56.50 218 LYS A C 1
ATOM 1737 O O . LYS A 1 218 ? 34.191 -37.682 -39.019 1.00 56.50 218 LYS A O 1
ATOM 1742 N N . TRP A 1 219 ? 32.631 -37.712 -37.382 1.00 51.19 219 TRP A N 1
ATOM 1743 C CA . TRP A 1 219 ? 33.550 -38.115 -36.323 1.00 51.19 219 TRP A CA 1
ATOM 1744 C C . TRP A 1 219 ? 34.165 -39.435 -36.779 1.00 51.19 219 TRP A C 1
ATOM 1746 O O . TRP A 1 219 ? 33.467 -40.443 -36.879 1.00 51.19 219 TRP A O 1
ATOM 1756 N N . GLY A 1 220 ? 35.431 -39.389 -37.190 1.00 52.19 220 GLY A N 1
ATOM 1757 C CA . GLY A 1 220 ? 36.154 -40.574 -37.602 1.00 52.19 220 GLY A CA 1
ATOM 1758 C C . GLY A 1 220 ? 36.302 -41.430 -36.362 1.00 52.19 220 GLY A C 1
ATOM 1759 O O . GLY A 1 220 ? 37.019 -41.050 -35.436 1.00 52.19 220 GLY A O 1
ATOM 1760 N N . THR A 1 221 ? 35.604 -42.559 -36.311 1.00 50.28 221 THR A N 1
ATOM 1761 C CA . THR A 1 221 ? 36.031 -43.641 -35.435 1.00 50.28 221 THR A CA 1
ATOM 1762 C C . THR A 1 221 ? 37.442 -43.997 -35.864 1.00 50.28 221 THR A C 1
ATOM 1764 O O . THR A 1 221 ? 37.699 -44.273 -37.033 1.00 50.28 221 THR A O 1
ATOM 1767 N N . ARG A 1 222 ? 38.373 -43.888 -34.921 1.00 52.62 222 ARG A N 1
ATOM 1768 C CA . ARG A 1 222 ? 39.772 -44.252 -35.094 1.00 52.62 222 ARG A CA 1
ATOM 1769 C C . ARG A 1 222 ? 39.888 -45.772 -35.242 1.00 52.62 222 ARG A C 1
ATOM 1771 O O . ARG A 1 222 ? 40.145 -46.445 -34.253 1.00 52.62 222 ARG A O 1
ATOM 1778 N N . SER A 1 223 ? 39.657 -46.268 -36.447 1.00 59.31 223 SER A N 1
ATOM 1779 C CA . SER A 1 223 ? 40.101 -47.543 -37.027 1.00 59.31 223 SER A CA 1
ATOM 1780 C C . SER A 1 223 ? 39.646 -47.463 -38.499 1.00 59.31 223 SER A C 1
ATOM 1782 O O . SER A 1 223 ? 38.545 -46.990 -38.765 1.00 59.31 223 SER A O 1
ATOM 1784 N N . ASP A 1 224 ? 40.473 -47.659 -39.517 1.00 45.06 224 ASP A N 1
ATOM 1785 C CA . ASP A 1 224 ? 41.372 -48.781 -39.753 1.00 45.06 224 ASP A CA 1
ATOM 1786 C C . ASP A 1 224 ? 42.603 -48.315 -40.569 1.00 45.06 224 ASP A C 1
ATOM 1788 O O . ASP A 1 224 ? 42.463 -47.463 -41.447 1.00 45.06 224 ASP A O 1
ATOM 1792 N N . ASP A 1 225 ? 43.759 -48.885 -40.208 1.00 48.62 225 ASP A N 1
ATOM 1793 C CA . ASP A 1 225 ? 45.009 -49.127 -40.964 1.00 48.62 225 ASP A CA 1
ATOM 1794 C C . ASP A 1 225 ? 45.707 -48.002 -41.760 1.00 48.62 225 ASP A C 1
ATOM 1796 O O . ASP A 1 225 ? 45.271 -47.627 -42.872 1.00 48.62 225 ASP A O 1
#